Protein AF-0000000075192166 (afdb_homodimer)

Foldseek 3Di:
DDDFDFKDWAADDPVCLVVQLCQCLPPVFVVWADLDDNDRDDDVVSVVVVCVSVDPQWPDKTFMATPPPRDGFWIKTWGHPDVVQLEIEIDTTTDPVCPPVCVVLRVVLVCVCCSVPPVPGFKYKYKTWPVPVVVVVSCVVSPKDWPDKAWQSHDDPNGGTIMTMIMDGSVRNVVVVVVVD/DDDFDFKDWAADDLVCLVVQLCQCLPPVFVVWADLDDNDRDDDVVSVVVVCVSVDPQWPDKTFMATPPPRDGFWIKTWGHPDVVQLEIEIDTTTDPVCPPVCVVLGVVLVCVCCSVPPVPGFKYKYK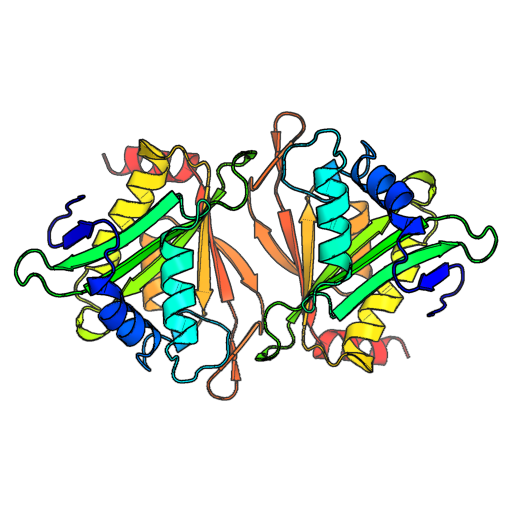TWPVPVVVVVSCVVSPKDWPDKAWQSHDDPNGGTIMTIIMDGSVRNVVVVVVVD

Organism: Armillaria gallica (NCBI:txid47427)

Secondary structure (DSSP, 8-state):
-EE-SSEEEE---GGGHHHHHHHHH-TTTHHHH-SS------HHHHHHHHHHHT-TTEEEEEEEEETTT--EEEEEEEEES-GGGTEEEEEEEE-GGGTTSSHHHHHHHHHHHHHHHTS--SEEEEEEETT-HHHHHHHHHTT-EEEEEEEEEEEETTEEEEEEEEEEEHHHHHHHHHHH-/-EE-SSEEEE---GGGHHHHHHHHH-TTTHHHH-SS------HHHHHHHHHHHT-TTEEEEEEEEETTT--EEEEEEEEES-GGGTEEEEEEEE-GGGTTSSHHHHHHHHHHHHHHHTS--SEEEEEEETT-HHHHHHHHHTT-EEEEEEEEEEEETTEEEEEEEEEEEHHHHHHHHHHH-

InterPro domains:
  IPR000182 GNAT domain [PF13302] (7-144)
  IPR000182 GNAT domain [PS51186] (7-171)
  IPR016181 Acyl-CoA N-acyltransferase [SSF55729] (2-169)

Radius of gyration: 22.17 Å; Cα contacts (8 Å, |Δi|>4): 622; chains: 2; bounding box: 46×67×52 Å

Nearest PDB structures (foldseek):
  3wr7-assembly1_A-3  TM=8.960E-01  e=1.735E-15  Escherichia coli LY180
  6d72-assembly1_C  TM=8.240E-01  e=6.623E-15  Yersinia pestis
  6vfm-assembly1_A  TM=8.482E-01  e=1.462E-14  Bacillus thuringiensis serovar finitimus YBT-020
  5wif-assembly1_C  TM=8.241E-01  e=1.218E-14  Yersinia pestis
  5wif-assembly1_B  TM=8.328E-01  e=6.303E-14  Yersinia pestis

Structure (mmCIF, N/CA/C/O backbone):
data_AF-0000000075192166-model_v1
#
loop_
_entity.id
_entity.type
_entity.pdbx_description
1 polymer 'Acyl-CoA N-acyltransferase'
#
loop_
_atom_site.group_PDB
_atom_site.id
_atom_site.type_symbol
_atom_site.label_atom_id
_atom_site.label_alt_id
_atom_site.label_comp_id
_atom_site.label_asym_id
_atom_site.label_entity_id
_atom_site.label_seq_id
_atom_site.pdbx_PDB_ins_code
_atom_site.Cartn_x
_atom_site.Cartn_y
_atom_site.Cartn_z
_atom_site.occupancy
_atom_site.B_iso_or_equiv
_atom_site.auth_seq_id
_atom_site.auth_comp_id
_atom_site.auth_asym_id
_atom_site.auth_atom_id
_atom_site.pdbx_PDB_model_num
ATOM 1 N N . MET A 1 1 ? -7.203 -29.375 -1.529 1 92.75 1 MET A N 1
ATOM 2 C CA . MET A 1 1 ? -6.203 -29.203 -2.578 1 92.75 1 MET A CA 1
ATOM 3 C C . MET A 1 1 ? -6.863 -28.875 -3.912 1 92.75 1 MET A C 1
ATOM 5 O O . MET A 1 1 ? -7.879 -29.469 -4.27 1 92.75 1 MET A O 1
ATOM 9 N N . PHE A 1 2 ? -6.297 -27.812 -4.613 1 97.19 2 PHE A N 1
ATOM 10 C CA . PHE A 1 2 ? -6.789 -27.469 -5.941 1 97.19 2 PHE A CA 1
ATOM 11 C C . PHE A 1 2 ? -5.871 -28.031 -7.023 1 97.19 2 PHE A C 1
ATOM 13 O O . PHE A 1 2 ? -4.723 -28.375 -6.75 1 97.19 2 PHE A O 1
ATOM 20 N N . THR A 1 3 ? -6.516 -28.172 -8.172 1 97.62 3 THR A N 1
ATOM 21 C CA . THR A 1 3 ? -5.762 -28.734 -9.281 1 97.62 3 THR A CA 1
ATOM 22 C C . THR A 1 3 ? -5.93 -27.891 -10.539 1 97.62 3 THR A C 1
ATOM 24 O O . THR A 1 3 ? -7.031 -27.422 -10.836 1 97.62 3 THR A O 1
ATOM 27 N N . THR A 1 4 ? -4.816 -27.672 -11.258 1 97.5 4 THR A N 1
ATOM 28 C CA . THR A 1 4 ? -4.82 -27.172 -12.625 1 97.5 4 THR A CA 1
ATOM 29 C C . THR A 1 4 ? -4.266 -28.203 -13.586 1 97.5 4 THR A C 1
ATOM 31 O O . THR A 1 4 ? -4.199 -29.391 -13.258 1 97.5 4 THR A O 1
ATOM 34 N N . GLU A 1 5 ? -4.012 -27.781 -14.836 1 97.56 5 GLU A N 1
ATOM 35 C CA . GLU A 1 5 ? -3.6 -28.75 -15.852 1 97.56 5 GLU A CA 1
ATOM 36 C C . GLU A 1 5 ? -2.342 -29.5 -15.414 1 97.56 5 GLU A C 1
ATOM 38 O O . GLU A 1 5 ? -2.301 -30.734 -15.453 1 97.56 5 GLU A O 1
ATOM 43 N N . HIS A 1 6 ? -1.356 -28.812 -14.945 1 98.25 6 HIS A N 1
ATOM 44 C CA . HIS A 1 6 ? -0.069 -29.438 -14.664 1 98.25 6 HIS A CA 1
ATOM 45 C C . HIS A 1 6 ? 0.325 -29.266 -13.203 1 98.25 6 HIS A C 1
ATOM 47 O O . HIS A 1 6 ? 1.37 -29.766 -12.773 1 98.25 6 HIS A O 1
ATOM 53 N N . LEU A 1 7 ? -0.502 -28.578 -12.398 1 98.62 7 LEU A N 1
ATOM 54 C CA . LEU A 1 7 ? -0.048 -28.172 -11.07 1 98.62 7 LEU A CA 1
ATOM 55 C C . LEU A 1 7 ? -1.062 -28.562 -10.008 1 98.62 7 LEU A C 1
ATOM 57 O O . LEU A 1 7 ? -2.264 -28.625 -10.273 1 98.62 7 LEU A O 1
ATOM 61 N N . TYR A 1 8 ? -0.55 -28.844 -8.836 1 98.44 8 TYR A N 1
ATOM 62 C CA . TYR A 1 8 ? -1.328 -28.844 -7.598 1 98.44 8 TYR A CA 1
ATOM 63 C C . TYR A 1 8 ? -1.157 -27.531 -6.844 1 98.44 8 TYR A C 1
ATOM 65 O O . TYR A 1 8 ? -0.05 -27 -6.762 1 98.44 8 TYR A O 1
ATOM 73 N N . LEU A 1 9 ? -2.23 -26.984 -6.355 1 98.5 9 LEU A N 1
ATOM 74 C CA . LEU A 1 9 ? -2.236 -25.844 -5.453 1 98.5 9 LEU A CA 1
ATOM 75 C C . LEU A 1 9 ? -2.779 -26.234 -4.082 1 98.5 9 LEU A C 1
ATOM 77 O O . LEU A 1 9 ? -3.979 -26.484 -3.932 1 98.5 9 LEU A O 1
ATOM 81 N N . ARG A 1 10 ? -1.907 -26.297 -3.102 1 97.69 10 ARG A N 1
ATOM 82 C CA . ARG A 1 10 ? -2.322 -26.859 -1.82 1 97.69 10 ARG A CA 1
ATOM 83 C C . ARG A 1 10 ? -1.921 -25.938 -0.667 1 97.69 10 ARG A C 1
ATOM 85 O O . ARG A 1 10 ? -1.129 -25.016 -0.849 1 97.69 10 ARG A O 1
ATOM 92 N N . ALA A 1 11 ? -2.432 -26.312 0.518 1 96.31 11 ALA A N 1
ATOM 93 C CA . ALA A 1 11 ? -2.139 -25.547 1.726 1 96.31 11 ALA A CA 1
ATOM 94 C C . ALA A 1 11 ? -0.68 -25.719 2.143 1 96.31 11 ALA A C 1
ATOM 96 O O . ALA A 1 11 ? -0.045 -26.719 1.81 1 96.31 11 ALA A O 1
ATOM 97 N N . PHE A 1 12 ? -0.248 -24.719 2.865 1 95.31 12 PHE A N 1
ATOM 98 C CA . PHE A 1 12 ? 1.095 -24.719 3.434 1 95.31 12 PHE A CA 1
ATOM 99 C C . PHE A 1 12 ? 1.24 -25.781 4.504 1 95.31 12 PHE A C 1
ATOM 101 O O . PHE A 1 12 ? 0.302 -26.047 5.258 1 95.31 12 PHE A O 1
ATOM 108 N N . ARG A 1 13 ? 2.381 -26.453 4.516 1 95.12 13 ARG A N 1
ATOM 109 C CA . ARG A 1 13 ? 2.84 -27.328 5.59 1 95.12 13 ARG A CA 1
ATOM 110 C C . ARG A 1 13 ? 4.211 -26.891 6.098 1 95.12 13 ARG A C 1
ATOM 112 O O . ARG A 1 13 ? 5.02 -26.359 5.34 1 95.12 13 ARG A O 1
ATOM 119 N N . ASP A 1 14 ? 4.469 -27.219 7.352 1 94.62 14 ASP A N 1
ATOM 120 C CA . ASP A 1 14 ? 5.754 -26.844 7.938 1 94.62 14 ASP A CA 1
ATOM 121 C C . ASP A 1 14 ? 6.914 -27.422 7.125 1 94.62 14 ASP A C 1
ATOM 123 O O . ASP A 1 14 ? 7.977 -26.797 7.031 1 94.62 14 ASP A O 1
ATOM 127 N N . SER A 1 15 ? 6.684 -28.562 6.559 1 95.88 15 SER A N 1
ATOM 128 C CA . SER A 1 15 ? 7.727 -29.203 5.77 1 95.88 15 SER A CA 1
ATOM 129 C C . SER A 1 15 ? 8.062 -28.406 4.52 1 95.88 15 SER A C 1
ATOM 131 O O . SER A 1 15 ? 9.062 -28.656 3.857 1 95.88 15 SER A O 1
ATOM 133 N N . ASP A 1 16 ? 7.266 -27.375 4.176 1 96.75 16 ASP A N 1
ATOM 134 C CA . ASP A 1 16 ? 7.5 -26.547 2.996 1 96.75 16 ASP A CA 1
ATOM 135 C C . ASP A 1 16 ? 8.445 -25.391 3.311 1 96.75 16 ASP A C 1
ATOM 137 O O . ASP A 1 16 ? 8.93 -24.719 2.4 1 96.75 16 ASP A O 1
ATOM 141 N N . LEU A 1 17 ? 8.703 -25.172 4.566 1 96.5 17 LEU A N 1
ATOM 142 C CA . LEU A 1 17 ? 9.375 -23.953 5.004 1 96.5 17 LEU A CA 1
ATOM 143 C C . LEU A 1 17 ? 10.75 -23.828 4.359 1 96.5 17 LEU A C 1
ATOM 145 O O . LEU A 1 17 ? 11.148 -22.75 3.93 1 96.5 17 LEU A O 1
ATOM 149 N N . GLU A 1 18 ? 11.492 -24.906 4.285 1 96.12 18 GLU A N 1
ATOM 150 C CA . GLU A 1 18 ? 12.82 -24.859 3.688 1 96.12 18 GLU A CA 1
ATOM 151 C C . GLU A 1 18 ? 12.75 -24.484 2.209 1 96.12 18 GLU A C 1
ATOM 153 O O . GLU A 1 18 ? 13.539 -23.672 1.729 1 96.12 18 GLU A O 1
ATOM 158 N N . SER A 1 19 ? 11.875 -25.141 1.492 1 97.5 19 SER A N 1
ATOM 159 C CA . SER A 1 19 ? 11.711 -24.844 0.074 1 97.5 19 SER A CA 1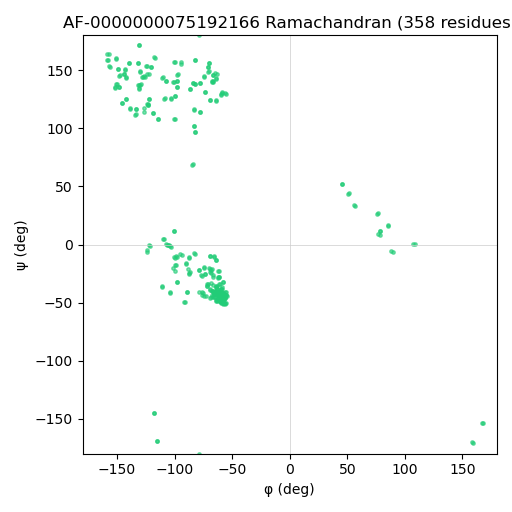
ATOM 160 C C . SER A 1 19 ? 11.297 -23.391 -0.137 1 97.5 19 SER A C 1
ATOM 162 O O . SER A 1 19 ? 11.773 -22.734 -1.063 1 97.5 19 SER A O 1
ATOM 164 N N . LEU A 1 20 ? 10.461 -22.922 0.729 1 97.44 20 LEU A N 1
ATOM 165 C CA . LEU A 1 20 ? 10.016 -21.531 0.645 1 97.44 20 LEU A CA 1
ATOM 166 C C . LEU A 1 20 ? 11.172 -20.578 0.921 1 97.44 20 LEU A C 1
ATOM 168 O O . LEU A 1 20 ? 11.328 -19.562 0.229 1 97.44 20 LEU A O 1
ATOM 172 N N . LEU A 1 21 ? 11.891 -20.891 1.908 1 97.38 21 LEU A N 1
ATOM 173 C CA . LEU A 1 21 ? 13.055 -20.062 2.225 1 97.38 21 LEU A CA 1
ATOM 174 C C . LEU A 1 21 ? 14.031 -20.031 1.055 1 97.38 21 LEU A C 1
ATOM 176 O O . LEU A 1 21 ? 14.555 -18.969 0.715 1 97.38 21 LEU A O 1
ATOM 180 N N . ASN A 1 22 ? 14.242 -21.156 0.466 1 97.25 22 ASN A N 1
ATOM 181 C CA . ASN A 1 22 ? 15.109 -21.234 -0.71 1 97.25 22 ASN A CA 1
ATOM 182 C C . ASN A 1 22 ? 14.555 -20.391 -1.855 1 97.25 22 ASN A C 1
ATOM 184 O O . ASN A 1 22 ? 15.312 -19.719 -2.57 1 97.25 22 ASN A O 1
ATOM 188 N N . LEU A 1 23 ? 13.32 -20.422 -2.041 1 98.19 23 LEU A N 1
ATOM 189 C CA . LEU A 1 23 ? 12.664 -19.625 -3.061 1 98.19 23 LEU A CA 1
ATOM 190 C C . LEU A 1 23 ? 12.906 -18.141 -2.822 1 98.19 23 LEU A C 1
ATOM 192 O O . LEU A 1 23 ? 13.336 -17.422 -3.729 1 98.19 23 LEU A O 1
ATOM 196 N N . TRP A 1 24 ? 12.727 -17.672 -1.588 1 97.56 24 TRP A N 1
ATOM 197 C CA . TRP A 1 24 ? 12.891 -16.281 -1.222 1 97.56 24 TRP A CA 1
ATOM 198 C C . TRP A 1 24 ? 14.359 -15.859 -1.299 1 97.56 24 TRP A C 1
ATOM 200 O O . TRP A 1 24 ? 14.672 -14.68 -1.467 1 97.56 24 TRP A O 1
ATOM 210 N N . ASN A 1 25 ? 15.195 -16.828 -1.175 1 97.88 25 ASN A N 1
ATOM 211 C CA . ASN A 1 25 ? 16.625 -16.547 -1.174 1 97.88 25 ASN A CA 1
ATOM 212 C C . ASN A 1 25 ? 17.219 -16.688 -2.568 1 97.88 25 ASN A C 1
ATOM 214 O O . ASN A 1 25 ? 18.422 -16.438 -2.762 1 97.88 25 ASN A O 1
ATOM 218 N N . ASP A 1 26 ? 16.438 -17.203 -3.52 1 98.19 26 ASP A N 1
ATOM 219 C CA . ASP A 1 26 ? 16.953 -17.328 -4.879 1 98.19 26 ASP A CA 1
ATOM 220 C C . ASP A 1 26 ? 17.359 -15.969 -5.445 1 98.19 26 ASP A C 1
ATOM 222 O O . ASP A 1 26 ? 16.562 -15.023 -5.422 1 98.19 26 ASP A O 1
ATOM 226 N N . PRO A 1 27 ? 18.562 -15.859 -5.961 1 96.69 27 PRO A N 1
ATOM 227 C CA . PRO A 1 27 ? 19.078 -14.555 -6.375 1 96.69 27 PRO A CA 1
ATOM 228 C C . PRO A 1 27 ? 18.328 -13.984 -7.586 1 96.69 27 PRO A C 1
ATOM 230 O O . PRO A 1 27 ? 18.391 -12.781 -7.84 1 96.69 27 PRO A O 1
ATOM 233 N N . LEU A 1 28 ? 17.672 -14.812 -8.336 1 96.62 28 LEU A N 1
ATOM 234 C CA . LEU A 1 28 ? 16.906 -14.344 -9.477 1 96.62 28 LEU A CA 1
ATOM 235 C C . LEU A 1 28 ? 15.492 -13.953 -9.062 1 96.62 28 LEU A C 1
ATOM 237 O O . LEU A 1 28 ? 14.859 -13.117 -9.695 1 96.62 28 LEU A O 1
ATOM 241 N N . VAL A 1 29 ? 15 -14.508 -8.008 1 97.69 29 VAL A N 1
ATOM 242 C CA . VAL A 1 29 ? 13.617 -14.312 -7.566 1 97.69 29 VAL A CA 1
ATOM 243 C C . VAL A 1 29 ? 13.547 -13.125 -6.605 1 97.69 29 VAL A C 1
ATOM 245 O O . VAL A 1 29 ? 12.75 -12.211 -6.797 1 97.69 29 VAL A O 1
ATOM 248 N N . GLN A 1 30 ? 14.383 -13.062 -5.609 1 97.31 30 GLN A N 1
ATOM 249 C CA . GLN A 1 30 ? 14.289 -12.117 -4.5 1 97.31 30 GLN A CA 1
ATOM 250 C C . GLN A 1 30 ? 14.234 -10.68 -5.008 1 97.31 30 GLN A C 1
ATOM 252 O O . GLN A 1 30 ? 13.367 -9.898 -4.59 1 97.31 30 GLN A O 1
ATOM 257 N N . PRO A 1 31 ? 15.078 -10.312 -6 1 96 31 PRO A N 1
ATOM 258 C CA . PRO A 1 31 ? 15.039 -8.914 -6.449 1 96 31 PRO A CA 1
ATOM 259 C C . PRO A 1 31 ? 13.75 -8.57 -7.184 1 96 31 PRO A C 1
ATOM 261 O O . PRO A 1 31 ? 13.453 -7.391 -7.406 1 96 31 PRO A O 1
ATOM 264 N N . MET A 1 32 ? 12.961 -9.562 -7.504 1 95.75 32 MET A N 1
ATOM 265 C CA . MET A 1 32 ? 11.758 -9.328 -8.297 1 95.75 32 MET A CA 1
ATOM 266 C C . MET A 1 32 ? 10.523 -9.227 -7.41 1 95.75 32 MET A C 1
ATOM 268 O O . MET A 1 32 ? 9.469 -8.781 -7.852 1 95.75 32 MET A O 1
ATOM 272 N N . ILE A 1 33 ? 10.734 -9.586 -6.168 1 95.12 33 ILE A N 1
ATOM 273 C CA . ILE A 1 33 ? 9.5 -9.789 -5.414 1 95.12 33 ILE A CA 1
ATOM 274 C C . ILE A 1 33 ? 9.5 -8.906 -4.172 1 95.12 33 ILE A C 1
ATOM 276 O O . ILE A 1 33 ? 8.516 -8.867 -3.428 1 95.12 33 ILE A O 1
ATOM 280 N N . THR A 1 34 ? 10.586 -8.219 -3.922 1 95.31 34 THR A N 1
ATOM 281 C CA . THR A 1 34 ? 10.656 -7.391 -2.725 1 95.31 34 THR A CA 1
ATOM 282 C C . THR A 1 34 ? 11.445 -6.113 -2.998 1 95.31 34 THR A C 1
ATOM 284 O O . THR A 1 34 ? 12.375 -6.109 -3.809 1 95.31 34 THR A O 1
ATOM 287 N N . ASN A 1 35 ? 11.055 -5.062 -2.342 1 95.06 35 ASN A N 1
ATOM 288 C CA . ASN A 1 35 ? 11.828 -3.828 -2.396 1 95.06 35 ASN A CA 1
ATOM 289 C C . ASN A 1 35 ? 12.703 -3.66 -1.156 1 95.06 35 ASN A C 1
ATOM 291 O O . ASN A 1 35 ? 13.266 -2.588 -0.929 1 95.06 35 ASN A O 1
ATOM 295 N N . GLU A 1 36 ? 12.828 -4.676 -0.363 1 94.19 36 GLU A N 1
ATOM 296 C CA . GLU A 1 36 ? 13.719 -4.695 0.792 1 94.19 36 GLU A CA 1
ATOM 297 C C . GLU A 1 36 ? 15.164 -4.949 0.369 1 94.19 36 GLU A C 1
ATOM 299 O O . GLU A 1 36 ? 15.461 -5.035 -0.825 1 94.19 36 GLU A O 1
ATOM 304 N N . TYR A 1 37 ? 16.062 -4.98 1.43 1 94.75 37 TYR A N 1
ATOM 305 C CA . TYR A 1 37 ? 17.438 -5.367 1.159 1 94.75 37 TYR A CA 1
ATOM 306 C C . TYR A 1 37 ? 17.516 -6.766 0.556 1 94.75 37 TYR A C 1
ATOM 308 O O . TYR A 1 37 ? 16.844 -7.688 1.037 1 94.75 37 TYR A O 1
ATOM 316 N N . ILE A 1 38 ? 18.234 -6.832 -0.496 1 95.69 38 ILE A N 1
ATOM 317 C CA . ILE A 1 38 ? 18.5 -8.148 -1.063 1 95.69 38 ILE A CA 1
ATOM 318 C C . ILE A 1 38 ? 19.672 -8.805 -0.326 1 95.69 38 ILE A C 1
ATOM 320 O O . ILE A 1 38 ? 20.828 -8.461 -0.559 1 95.69 38 ILE A O 1
ATOM 324 N N . VAL A 1 39 ? 19.359 -9.711 0.548 1 96 39 VAL A N 1
ATOM 325 C CA . VAL A 1 39 ? 20.312 -10.375 1.428 1 96 39 VAL A CA 1
ATOM 326 C C . VAL A 1 39 ? 19.844 -11.789 1.739 1 96 39 VAL A C 1
ATOM 328 O O . VAL A 1 39 ? 18.641 -12.086 1.631 1 96 39 VAL A O 1
ATOM 331 N N . PRO A 1 40 ? 20.75 -12.688 2 1 96.81 40 PRO A N 1
ATOM 332 C CA . PRO A 1 40 ? 20.281 -14 2.451 1 96.81 40 PRO A CA 1
ATOM 333 C C . PRO A 1 40 ? 19.391 -13.914 3.684 1 96.81 40 PRO A C 1
ATOM 335 O O . PRO A 1 40 ? 19.734 -13.258 4.664 1 96.81 40 PRO A O 1
ATOM 338 N N . ARG A 1 41 ? 18.266 -14.586 3.574 1 96.19 41 ARG A N 1
ATOM 339 C CA . ARG A 1 41 ? 17.312 -14.633 4.688 1 96.19 41 ARG A CA 1
ATOM 340 C C . ARG A 1 41 ? 17.484 -15.922 5.488 1 96.19 41 ARG A C 1
ATOM 342 O O . ARG A 1 41 ? 17.688 -17 4.918 1 96.19 41 ARG A O 1
ATOM 349 N N . GLY A 1 42 ? 17.359 -15.742 6.797 1 95.38 42 GLY A N 1
ATOM 350 C CA . GLY A 1 42 ? 17.625 -16.875 7.668 1 95.38 42 GLY A CA 1
ATOM 351 C C . GLY A 1 42 ? 16.406 -17.297 8.477 1 95.38 42 GLY A C 1
ATOM 352 O O . GLY A 1 42 ? 15.273 -17.219 7.992 1 95.38 42 GLY A O 1
ATOM 353 N N . ASN A 1 43 ? 16.594 -17.734 9.672 1 92.88 43 ASN A N 1
ATOM 354 C CA . ASN A 1 43 ? 15.57 -18.359 10.508 1 92.88 43 ASN A CA 1
ATOM 355 C C . ASN A 1 43 ? 14.492 -17.359 10.914 1 92.88 43 ASN A C 1
ATOM 357 O O . ASN A 1 43 ? 13.312 -17.703 11 1 92.88 43 ASN A O 1
ATOM 361 N N . ARG A 1 44 ? 14.977 -16.203 11.211 1 92.81 44 ARG A N 1
ATOM 362 C CA . ARG A 1 44 ? 13.992 -15.188 11.586 1 92.81 44 ARG A CA 1
ATOM 363 C C . ARG A 1 44 ? 12.977 -14.969 10.461 1 92.81 44 ARG A C 1
ATOM 365 O O . ARG A 1 44 ? 11.781 -14.828 10.727 1 92.81 44 ARG A O 1
ATOM 372 N N . PHE A 1 45 ? 13.508 -14.953 9.352 1 94.75 45 PHE A N 1
ATOM 373 C CA . PHE A 1 45 ? 12.617 -14.773 8.203 1 94.75 45 PHE A CA 1
ATOM 374 C C . PHE A 1 45 ? 11.75 -16 7.992 1 94.75 45 PHE A C 1
ATOM 376 O O . PHE A 1 45 ? 10.578 -15.883 7.621 1 94.75 45 PHE A O 1
ATOM 383 N N . ALA A 1 46 ? 12.273 -17.156 8.172 1 94.19 46 ALA A N 1
ATOM 384 C CA . ALA A 1 46 ? 11.477 -18.375 8.086 1 94.19 46 ALA A CA 1
ATOM 385 C C . ALA A 1 46 ? 10.289 -18.328 9.039 1 94.19 46 ALA A C 1
ATOM 387 O O . ALA A 1 46 ? 9.18 -18.734 8.68 1 94.19 46 ALA A O 1
ATOM 388 N N . GLU A 1 47 ? 10.469 -17.844 10.195 1 94.25 47 GLU A N 1
ATOM 389 C CA . GLU A 1 47 ? 9.383 -17.688 11.156 1 94.25 47 GLU A CA 1
ATOM 390 C C . GLU A 1 47 ? 8.352 -16.672 10.672 1 94.25 47 GLU A C 1
ATOM 392 O O . GLU A 1 47 ? 7.148 -16.859 10.859 1 94.25 47 GLU A O 1
ATOM 397 N N . TYR A 1 48 ? 8.875 -15.68 10.164 1 93.94 48 TYR A N 1
ATOM 398 C CA . TYR A 1 48 ? 7.984 -14.688 9.562 1 93.94 48 TYR A CA 1
ATOM 399 C C . TYR A 1 48 ? 7.105 -15.328 8.492 1 93.94 48 TYR A C 1
ATOM 401 O O . TYR A 1 48 ? 5.895 -15.094 8.461 1 93.94 48 TYR A O 1
ATOM 409 N N . LEU A 1 49 ? 7.707 -16.109 7.645 1 93.56 49 LEU A N 1
ATOM 410 C CA . LEU A 1 49 ? 6.977 -16.797 6.578 1 93.56 49 LEU A CA 1
ATOM 411 C C . LEU A 1 49 ? 5.902 -17.703 7.156 1 93.56 49 LEU A C 1
ATOM 413 O O . LEU A 1 49 ? 4.781 -17.75 6.645 1 93.56 49 LEU A O 1
ATOM 417 N N . ARG A 1 50 ? 6.227 -18.391 8.164 1 93.31 50 ARG A N 1
ATOM 418 C CA . ARG A 1 50 ? 5.281 -19.281 8.836 1 93.31 50 ARG A CA 1
ATOM 419 C C . ARG A 1 50 ? 4.07 -18.516 9.352 1 93.31 50 ARG A C 1
ATOM 421 O O . ARG A 1 50 ? 2.93 -18.922 9.141 1 93.31 50 ARG A O 1
ATOM 428 N N . LYS A 1 51 ? 4.32 -17.422 9.969 1 92.56 51 LYS A N 1
ATOM 429 C CA . LYS A 1 51 ? 3.248 -16.594 10.5 1 92.56 51 LYS A CA 1
ATOM 430 C C . LYS A 1 51 ? 2.396 -16 9.383 1 92.56 51 LYS A C 1
ATOM 432 O O . LYS A 1 51 ? 1.175 -15.914 9.508 1 92.56 51 LYS A O 1
ATOM 437 N N . ALA A 1 52 ? 3.092 -15.602 8.359 1 90.75 52 ALA A N 1
ATOM 438 C CA . ALA A 1 52 ? 2.387 -15.023 7.215 1 90.75 52 ALA A CA 1
ATOM 439 C C . ALA A 1 52 ? 1.445 -16.047 6.582 1 90.75 52 ALA A C 1
ATOM 441 O O . ALA A 1 52 ? 0.316 -15.711 6.215 1 90.75 52 ALA A O 1
ATOM 442 N N . ALA A 1 53 ? 1.903 -17.234 6.465 1 89.44 53 ALA A N 1
ATOM 443 C CA . ALA A 1 53 ? 1.115 -18.297 5.855 1 89.44 53 ALA A CA 1
ATOM 444 C C . ALA A 1 53 ? -0.161 -18.562 6.648 1 89.44 53 ALA A C 1
ATOM 446 O O . ALA A 1 53 ? -1.183 -18.953 6.082 1 89.44 53 ALA A O 1
ATOM 447 N N . ASP A 1 54 ? -0.152 -18.203 7.895 1 88.44 54 ASP A N 1
ATOM 448 C CA . ASP A 1 54 ? -1.281 -18.484 8.773 1 88.44 54 ASP A CA 1
ATOM 449 C C . ASP A 1 54 ? -2.09 -17.219 9.055 1 88.44 54 ASP A C 1
ATOM 451 O O . ASP A 1 54 ? -3.027 -17.234 9.859 1 88.44 54 ASP A O 1
ATOM 455 N N . SER A 1 55 ? -1.663 -16.172 8.508 1 89.69 55 SER A N 1
ATOM 456 C CA . SER A 1 55 ? -2.32 -14.891 8.773 1 89.69 55 SER A CA 1
ATOM 457 C C . SER A 1 55 ? -3.758 -14.891 8.266 1 89.69 55 SER A C 1
ATOM 459 O O . SER A 1 55 ? -4.031 -15.375 7.16 1 89.69 55 SER A O 1
ATOM 461 N N . GLU A 1 56 ? -4.645 -14.258 9 1 84.31 56 GLU A N 1
ATOM 462 C CA . GLU A 1 56 ? -6.043 -14.133 8.602 1 84.31 56 GLU A CA 1
ATOM 463 C C . GLU A 1 56 ? -6.191 -13.203 7.398 1 84.31 56 GLU A C 1
ATOM 465 O O . GLU A 1 56 ? -7.203 -13.25 6.699 1 84.31 56 GLU A O 1
ATOM 470 N N . LYS A 1 57 ? -5.254 -12.391 7.172 1 87.56 57 LYS A N 1
ATOM 471 C CA . LYS A 1 57 ? -5.312 -11.469 6.039 1 87.56 57 LYS A CA 1
ATOM 472 C C . LYS A 1 57 ? -5.074 -12.203 4.723 1 87.56 57 LYS A C 1
ATOM 474 O O . LYS A 1 57 ? -5.398 -11.68 3.65 1 87.56 57 LYS A O 1
ATOM 479 N N . ASN A 1 58 ? -4.395 -13.273 4.859 1 90.81 58 ASN A N 1
ATOM 480 C CA . ASN A 1 58 ? -4.199 -14.125 3.691 1 90.81 58 ASN A CA 1
ATOM 481 C C . ASN A 1 58 ? -5.402 -15.031 3.451 1 90.81 58 ASN A C 1
ATOM 483 O O . ASN A 1 58 ? -5.496 -16.109 4.027 1 90.81 58 ASN A O 1
ATOM 487 N N . ILE A 1 59 ? -6.254 -14.617 2.58 1 92.81 59 ILE A N 1
ATOM 488 C CA . ILE A 1 59 ? -7.473 -15.383 2.363 1 92.81 59 ILE A CA 1
ATOM 489 C C . ILE A 1 59 ? -7.176 -16.594 1.47 1 92.81 59 ILE A C 1
ATOM 491 O O . ILE A 1 59 ? -7.965 -17.531 1.405 1 92.81 59 ILE A O 1
ATOM 495 N N . LEU A 1 60 ? -6.113 -16.453 0.752 1 94.62 60 LEU A N 1
ATOM 496 C CA . LEU A 1 60 ? -5.578 -17.547 -0.063 1 94.62 60 LEU A CA 1
ATOM 497 C C . LEU A 1 60 ? -4.055 -17.594 0.026 1 94.62 60 LEU A C 1
ATOM 499 O O . LEU A 1 60 ? -3.383 -16.594 -0.249 1 94.62 60 LEU A O 1
ATOM 503 N N . TRP A 1 61 ? -3.523 -18.609 0.514 1 96.25 61 TRP A N 1
ATOM 504 C CA . TRP A 1 61 ? -2.088 -18.875 0.547 1 96.25 61 TRP A CA 1
ATOM 505 C C . TRP A 1 61 ? -1.785 -20.312 0.125 1 96.25 61 TRP A C 1
ATOM 507 O O . TRP A 1 61 ? -2.105 -21.25 0.847 1 96.25 61 TRP A O 1
ATOM 517 N N . LEU A 1 62 ? -1.139 -20.453 -1.061 1 97.5 62 LEU A N 1
ATOM 518 C CA . LEU A 1 62 ? -1.037 -21.781 -1.657 1 97.5 62 LEU A CA 1
ATOM 519 C C . LEU A 1 62 ? 0.405 -22.094 -2.043 1 97.5 62 LEU A C 1
ATOM 521 O O . LEU A 1 62 ? 1.115 -21.234 -2.562 1 97.5 62 LEU A O 1
ATOM 525 N N . VAL A 1 63 ? 0.806 -23.297 -1.765 1 98.38 63 VAL A N 1
ATOM 526 C CA . VAL A 1 63 ? 2.027 -23.875 -2.316 1 98.38 63 VAL A CA 1
ATOM 527 C C . VAL A 1 63 ? 1.73 -24.516 -3.672 1 98.38 63 VAL A C 1
ATOM 529 O O . VAL A 1 63 ? 0.72 -25.203 -3.834 1 98.38 63 VAL A O 1
ATOM 532 N N . VAL A 1 64 ? 2.572 -24.234 -4.613 1 98.75 64 VAL A N 1
ATOM 533 C CA . VAL A 1 64 ? 2.428 -24.766 -5.965 1 98.75 64 VAL A CA 1
ATOM 534 C C . VAL A 1 64 ? 3.369 -25.969 -6.152 1 98.75 64 VAL A C 1
ATOM 536 O O . VAL A 1 64 ? 4.57 -25.859 -5.898 1 98.75 64 VAL A O 1
ATOM 539 N N . GLU A 1 65 ? 2.818 -27.047 -6.598 1 98.44 65 GLU A N 1
ATOM 540 C CA . GLU A 1 65 ? 3.584 -28.266 -6.867 1 98.44 65 GLU A CA 1
ATOM 541 C C . GLU A 1 65 ? 3.309 -28.797 -8.273 1 98.44 65 GLU A C 1
ATOM 543 O O . GLU A 1 65 ? 2.176 -28.734 -8.758 1 98.44 65 GLU A O 1
ATOM 548 N N . ALA A 1 66 ? 4.355 -29.344 -8.883 1 98.25 66 ALA A N 1
ATOM 549 C CA . ALA A 1 66 ? 4.16 -30 -10.172 1 98.25 66 ALA A CA 1
ATOM 550 C C . ALA A 1 66 ? 3.447 -31.344 -9.992 1 98.25 66 ALA A C 1
ATOM 552 O O . ALA A 1 66 ? 3.877 -32.188 -9.195 1 98.25 66 ALA A O 1
ATOM 553 N N . ARG A 1 67 ? 2.428 -31.562 -10.773 1 97.31 67 ARG A N 1
ATOM 554 C CA . ARG A 1 67 ? 1.621 -32.75 -10.617 1 97.31 67 ARG A CA 1
ATOM 555 C C . ARG A 1 67 ? 2.434 -34 -10.945 1 97.31 67 ARG A C 1
ATOM 557 O O . ARG A 1 67 ? 2.34 -35.031 -10.242 1 97.31 67 ARG A O 1
ATOM 564 N N . GLU A 1 68 ? 3.18 -33.969 -11.938 1 96.06 68 GLU A N 1
ATOM 565 C CA . GLU A 1 68 ? 3.871 -35.156 -12.438 1 96.06 68 GLU A CA 1
ATOM 566 C C . GLU A 1 68 ? 5.027 -35.562 -11.523 1 96.06 68 GLU A C 1
ATOM 568 O O . GLU A 1 68 ? 5.184 -36.719 -11.18 1 96.06 68 GLU A O 1
ATOM 573 N N . SER A 1 69 ? 5.852 -34.625 -11.055 1 96.12 69 SER A N 1
ATOM 574 C CA . SER A 1 69 ? 7.078 -34.938 -10.32 1 96.12 69 SER A CA 1
ATOM 575 C C . SER A 1 69 ? 6.871 -34.75 -8.812 1 96.12 69 SER A C 1
ATOM 577 O O . SER A 1 69 ? 7.656 -35.281 -8.016 1 96.12 69 SER A O 1
ATOM 579 N N . GLY A 1 70 ? 5.887 -34 -8.422 1 96.06 70 GLY A N 1
ATOM 580 C CA . GLY A 1 70 ? 5.688 -33.656 -7.016 1 96.06 70 GLY A CA 1
ATOM 581 C C . GLY A 1 70 ? 6.633 -32.594 -6.52 1 96.06 70 GLY A C 1
ATOM 582 O O . GLY A 1 70 ? 6.633 -32.25 -5.336 1 96.06 70 GLY A O 1
ATOM 583 N N . GLU A 1 71 ? 7.355 -32 -7.426 1 97.12 71 GLU A N 1
ATOM 584 C CA . GLU A 1 71 ? 8.367 -31.016 -7.066 1 97.12 71 GLU A CA 1
ATOM 585 C C . GLU A 1 71 ? 7.719 -29.703 -6.656 1 97.12 71 GLU A C 1
ATOM 587 O O . GLU A 1 71 ? 6.711 -29.281 -7.23 1 97.12 71 GLU A O 1
ATOM 592 N N . PHE A 1 72 ? 8.406 -29.078 -5.641 1 98.31 72 PHE A N 1
ATOM 593 C CA . PHE A 1 72 ? 8.039 -27.719 -5.262 1 98.31 72 PHE A CA 1
ATOM 594 C C . PHE A 1 72 ? 8.297 -26.75 -6.406 1 98.31 72 PHE A C 1
ATOM 596 O O . PHE A 1 72 ? 9.414 -26.672 -6.926 1 98.31 72 PHE A O 1
ATOM 603 N N . VAL A 1 73 ? 7.254 -26.031 -6.801 1 98.69 73 VAL A N 1
ATOM 604 C CA . VAL A 1 73 ? 7.363 -25.109 -7.926 1 98.69 73 VAL A CA 1
ATOM 605 C C . VAL A 1 73 ? 7.438 -23.672 -7.41 1 98.69 73 VAL A C 1
ATOM 607 O O . VAL A 1 73 ? 8.188 -22.844 -7.945 1 98.69 73 VAL A O 1
ATOM 610 N N . GLY A 1 74 ? 6.617 -23.328 -6.398 1 98.69 74 GLY A N 1
ATOM 611 C CA . GLY A 1 74 ? 6.59 -21.969 -5.887 1 98.69 74 GLY A CA 1
ATOM 612 C C . GLY A 1 74 ? 5.414 -21.703 -4.961 1 98.69 74 GLY A C 1
ATOM 613 O O . GLY A 1 74 ? 4.98 -22.594 -4.23 1 98.69 74 GLY A O 1
ATOM 614 N N . GLN A 1 75 ? 5.008 -20.453 -4.902 1 98.31 75 GLN A N 1
ATOM 615 C CA . GLN A 1 75 ? 3.986 -20 -3.967 1 98.31 75 GLN A CA 1
ATOM 616 C C . GLN A 1 75 ? 3.166 -18.859 -4.559 1 98.31 75 GLN A C 1
ATOM 618 O O . GLN A 1 75 ? 3.686 -18.047 -5.332 1 98.31 75 GLN A O 1
ATOM 623 N N . THR A 1 76 ? 1.894 -18.844 -4.191 1 98.38 76 THR A N 1
ATOM 624 C CA . THR A 1 76 ? 1.006 -17.75 -4.562 1 98.38 76 THR A CA 1
ATOM 625 C C . THR A 1 76 ? 0.083 -17.391 -3.406 1 98.38 76 THR A C 1
ATOM 627 O O . THR A 1 76 ? -0.173 -18.203 -2.523 1 98.38 76 THR A O 1
ATOM 630 N N . SER A 1 77 ? -0.373 -16.141 -3.467 1 97.81 77 SER A N 1
ATOM 631 C CA . SER A 1 77 ? -1.228 -15.703 -2.363 1 97.81 77 SER A CA 1
ATOM 632 C C . SER A 1 77 ? -2.129 -14.547 -2.781 1 97.81 77 SER A C 1
ATOM 634 O O . SER A 1 77 ? -1.854 -13.867 -3.768 1 97.81 77 SER A O 1
ATOM 636 N N . VAL A 1 78 ? -3.27 -14.438 -2.121 1 97.88 78 VAL A N 1
ATOM 637 C CA . VAL A 1 78 ? -4.148 -13.273 -2.152 1 97.88 78 VAL A CA 1
ATOM 638 C C . VAL A 1 78 ? -4.371 -12.758 -0.733 1 97.88 78 VAL A C 1
ATOM 640 O O . VAL A 1 78 ? -4.848 -13.492 0.134 1 97.88 78 VAL A O 1
ATOM 643 N N . THR A 1 79 ? -3.986 -11.531 -0.524 1 96.75 79 THR A N 1
ATOM 644 C CA . THR A 1 79 ? -4.199 -10.891 0.768 1 96.75 79 THR A CA 1
ATOM 645 C C . THR A 1 79 ? -5.301 -9.844 0.674 1 96.75 79 THR A C 1
ATOM 647 O O . THR A 1 79 ? -5.387 -9.109 -0.315 1 96.75 79 THR A O 1
ATOM 650 N N . VAL A 1 80 ? -6.129 -9.781 1.718 1 94 80 VAL A N 1
ATOM 651 C CA . VAL A 1 80 ? -7.176 -8.773 1.78 1 94 80 VAL A CA 1
ATOM 652 C C . VAL A 1 80 ? -6.957 -7.875 2.998 1 94 80 VAL A C 1
ATOM 654 O O . VAL A 1 80 ? -7.008 -8.344 4.137 1 94 80 VAL A O 1
ATOM 657 N N . GLY A 1 81 ? -6.641 -6.594 2.748 1 80.75 81 GLY A N 1
ATOM 658 C CA . GLY A 1 81 ? -6.434 -5.656 3.842 1 80.75 81 GLY A CA 1
ATOM 659 C C . GLY A 1 81 ? -7.727 -5.195 4.488 1 80.75 81 GLY A C 1
ATOM 660 O O . GLY A 1 81 ? -7.789 -5.012 5.703 1 80.75 81 GLY A O 1
ATOM 661 N N . ASN A 1 82 ? -8.773 -4.859 3.668 1 79.69 82 ASN A N 1
ATOM 662 C CA . ASN A 1 82 ? -10.07 -4.441 4.195 1 79.69 82 ASN A CA 1
ATOM 663 C C . ASN A 1 82 ? -11.203 -5.266 3.6 1 79.69 82 ASN A C 1
ATOM 665 O O . ASN A 1 82 ? -11.461 -5.203 2.395 1 79.69 82 ASN A O 1
ATOM 669 N N . PRO A 1 83 ? -11.898 -5.98 4.414 1 87.38 83 PRO A N 1
ATOM 670 C CA . PRO A 1 83 ? -12.969 -6.84 3.908 1 87.38 83 PRO A CA 1
ATOM 671 C C . PRO A 1 83 ? -14.141 -6.047 3.32 1 87.38 83 PRO A C 1
ATOM 673 O O . PRO A 1 83 ? -14.82 -6.527 2.41 1 87.38 83 PRO A O 1
ATOM 676 N N . LYS A 1 84 ? -14.289 -4.832 3.811 1 93.06 84 LYS A N 1
ATOM 677 C CA . LYS A 1 84 ? -15.414 -4.012 3.365 1 93.06 84 LYS A CA 1
ATOM 678 C C . LYS A 1 84 ? -15.383 -3.809 1.854 1 93.06 84 LYS A C 1
ATOM 680 O O . LYS A 1 84 ? -16.406 -3.916 1.185 1 93.06 84 LYS A O 1
ATOM 685 N N . ASN A 1 85 ? -14.242 -3.646 1.338 1 96.19 85 ASN A N 1
ATOM 686 C CA . ASN A 1 85 ? -14.133 -3.223 -0.054 1 96.19 85 ASN A CA 1
ATOM 687 C C . ASN A 1 85 ? -13.75 -4.387 -0.965 1 96.19 85 ASN A C 1
ATOM 689 O O . ASN A 1 85 ? -13.602 -4.211 -2.176 1 96.19 85 ASN A O 1
ATOM 693 N N . ARG A 1 86 ? -13.547 -5.582 -0.361 1 95.62 86 ARG A N 1
ATOM 694 C CA . ARG A 1 86 ? -13.273 -6.789 -1.132 1 95.62 86 ARG A CA 1
ATOM 695 C C . ARG A 1 86 ? -12.141 -6.562 -2.127 1 95.62 86 ARG A C 1
ATOM 697 O O . ARG A 1 86 ? -12.258 -6.898 -3.305 1 95.62 86 ARG A O 1
ATOM 704 N N . ASP A 1 87 ? -11.117 -5.906 -1.651 1 96.56 87 ASP A N 1
ATOM 705 C CA . ASP A 1 87 ? -9.922 -5.602 -2.43 1 96.56 87 ASP A CA 1
ATOM 706 C C . ASP A 1 87 ? -8.797 -6.578 -2.107 1 96.56 87 ASP A C 1
ATOM 708 O O . ASP A 1 87 ? -8.18 -6.5 -1.04 1 96.56 87 ASP A O 1
ATOM 712 N N . GLY A 1 88 ? -8.469 -7.484 -3.023 1 97.44 88 GLY A N 1
ATOM 713 C CA . GLY A 1 88 ? -7.395 -8.445 -2.824 1 97.44 88 GLY A CA 1
ATOM 714 C C . GLY A 1 88 ? -6.086 -8.023 -3.465 1 97.44 88 GLY A C 1
ATOM 715 O O . GLY A 1 88 ? -6.082 -7.371 -4.512 1 97.44 88 GLY A O 1
ATOM 716 N N . THR A 1 89 ? -4.977 -8.352 -2.867 1 98.25 89 THR A N 1
ATOM 717 C CA . THR A 1 89 ? -3.643 -8.172 -3.432 1 98.25 89 THR A CA 1
ATOM 718 C C . THR A 1 89 ? -3.041 -9.523 -3.822 1 98.25 89 THR A C 1
ATOM 720 O O . THR A 1 89 ? -2.947 -10.43 -2.994 1 98.25 89 THR A O 1
ATOM 723 N N . PHE A 1 90 ? -2.664 -9.555 -5.027 1 98.5 90 PHE A N 1
ATOM 724 C CA . PHE A 1 90 ? -2.201 -10.812 -5.609 1 98.5 90 PHE A CA 1
ATOM 725 C C . PHE A 1 90 ? -0.679 -10.852 -5.668 1 98.5 90 PHE A C 1
ATOM 727 O O . PHE A 1 90 ? -0.037 -9.844 -5.977 1 98.5 90 PHE A O 1
ATOM 734 N N . GLY A 1 91 ? -0.128 -12.023 -5.363 1 98.19 91 GLY A N 1
ATOM 735 C CA . GLY A 1 91 ? 1.292 -12.297 -5.516 1 98.19 91 GLY A CA 1
ATOM 736 C C . GLY A 1 91 ? 1.581 -13.711 -5.984 1 98.19 91 GLY A C 1
ATOM 737 O O . GLY A 1 91 ? 0.856 -14.648 -5.641 1 98.19 91 GLY A O 1
ATOM 738 N N . ILE A 1 92 ? 2.658 -13.836 -6.684 1 98.56 92 ILE A N 1
ATOM 739 C CA . ILE A 1 92 ? 3.104 -15.141 -7.156 1 98.56 92 ILE A CA 1
ATOM 740 C C . ILE A 1 92 ? 4.625 -15.156 -7.277 1 98.56 92 ILE A C 1
ATOM 742 O O . ILE A 1 92 ? 5.23 -14.164 -7.695 1 98.56 92 ILE A O 1
ATOM 746 N N . MET A 1 93 ? 5.227 -16.203 -6.879 1 98.12 93 MET A N 1
ATOM 747 C CA . MET A 1 93 ? 6.656 -16.453 -7.055 1 98.12 93 MET A CA 1
ATOM 748 C C . MET A 1 93 ? 6.922 -17.922 -7.367 1 98.12 93 MET A C 1
ATOM 750 O O . MET A 1 93 ? 6.438 -18.812 -6.66 1 98.12 93 MET A O 1
ATOM 754 N N . LEU A 1 94 ? 7.594 -18.188 -8.445 1 98.44 94 LEU A N 1
ATOM 755 C CA . LEU A 1 94 ? 7.988 -19.531 -8.844 1 98.44 94 LEU A CA 1
ATOM 756 C C . LEU A 1 94 ? 9.5 -19.641 -8.961 1 98.44 94 LEU A C 1
ATOM 758 O O . LEU A 1 94 ? 10.18 -18.656 -9.266 1 98.44 94 LEU A O 1
ATOM 762 N N . LEU A 1 95 ? 9.984 -20.844 -8.758 1 98.5 95 LEU A N 1
ATOM 763 C CA . LEU A 1 95 ? 11.406 -21.094 -8.969 1 98.5 95 LEU A CA 1
ATOM 764 C C . LEU A 1 95 ? 11.789 -20.875 -10.43 1 98.5 95 LEU A C 1
ATOM 766 O O . LEU A 1 95 ? 11.031 -21.25 -11.336 1 98.5 95 LEU A O 1
ATOM 770 N N . PRO A 1 96 ? 13.016 -20.406 -10.641 1 97.75 96 PRO A N 1
ATOM 771 C CA . PRO A 1 96 ? 13.438 -20.031 -11.992 1 97.75 96 PRO A CA 1
ATOM 772 C C . PRO A 1 96 ? 13.398 -21.219 -12.961 1 97.75 96 PRO A C 1
ATOM 774 O O . PRO A 1 96 ? 13.094 -21.031 -14.148 1 97.75 96 PRO A O 1
ATOM 777 N N . GLN A 1 97 ? 13.672 -22.391 -12.523 1 96.94 97 GLN A N 1
ATOM 778 C CA . GLN A 1 97 ? 13.711 -23.547 -13.414 1 96.94 97 GLN A CA 1
ATOM 779 C C . GLN A 1 97 ? 12.336 -23.828 -14.008 1 96.94 97 GLN A C 1
ATOM 781 O O . GLN A 1 97 ? 12.219 -24.578 -14.977 1 96.94 97 GLN A O 1
ATOM 786 N N . PHE A 1 98 ? 11.328 -23.234 -13.484 1 97.12 98 PHE A N 1
ATOM 787 C CA . PHE A 1 98 ? 9.977 -23.484 -13.977 1 97.12 98 PHE A CA 1
ATOM 788 C C . PHE A 1 98 ? 9.469 -22.281 -14.773 1 97.12 98 PHE A C 1
ATOM 790 O O . PHE A 1 98 ? 8.32 -22.281 -15.227 1 97.12 98 PHE A O 1
ATOM 797 N N . TRP A 1 99 ? 10.266 -21.234 -14.898 1 95.75 99 TRP A N 1
ATOM 798 C CA . TRP A 1 99 ? 9.883 -20.078 -15.688 1 95.75 99 TRP A CA 1
ATOM 799 C C . TRP A 1 99 ? 9.781 -20.422 -17.172 1 95.75 99 TRP A C 1
ATOM 801 O O . TRP A 1 99 ? 10.531 -21.281 -17.656 1 95.75 99 TRP A O 1
ATOM 811 N N . GLY A 1 100 ? 8.852 -19.781 -17.859 1 93.94 100 GLY A N 1
ATOM 812 C CA . GLY A 1 100 ? 8.734 -19.938 -19.297 1 93.94 100 GLY A CA 1
ATOM 813 C C . GLY A 1 100 ? 8.047 -21.234 -19.688 1 93.94 100 GLY A C 1
ATOM 814 O O . GLY A 1 100 ? 8.094 -21.641 -20.859 1 93.94 100 GLY A O 1
ATOM 815 N N . GLN A 1 101 ? 7.469 -21.875 -18.75 1 94.88 101 GLN A N 1
ATOM 816 C CA . GLN A 1 101 ? 6.836 -23.156 -19.016 1 94.88 101 GLN A CA 1
ATOM 817 C C . GLN A 1 101 ? 5.316 -23.047 -18.953 1 94.88 101 GLN A C 1
ATOM 819 O O . GLN A 1 101 ? 4.609 -24.062 -19.031 1 94.88 101 GLN A O 1
ATOM 824 N N . GLY A 1 102 ? 4.867 -21.875 -18.781 1 96.5 102 GLY A N 1
ATOM 825 C CA . GLY A 1 102 ? 3.428 -21.656 -18.734 1 96.5 102 GLY A CA 1
ATOM 826 C C . GLY A 1 102 ? 2.836 -21.797 -17.359 1 96.5 102 GLY A C 1
ATOM 827 O O . GLY A 1 102 ? 1.651 -21.531 -17.141 1 96.5 102 GLY A O 1
ATOM 828 N N . TYR A 1 103 ? 3.598 -22.203 -16.344 1 97.88 103 TYR A N 1
ATOM 829 C CA . TYR A 1 103 ? 3.105 -22.438 -15 1 97.88 103 TYR A CA 1
ATOM 830 C C . TYR A 1 103 ? 2.604 -21.141 -14.367 1 97.88 103 TYR A C 1
ATOM 832 O O . TYR A 1 103 ? 1.599 -21.141 -13.656 1 97.88 103 TYR A O 1
ATOM 840 N N . GLY A 1 104 ? 3.311 -20.031 -14.594 1 97.88 104 GLY A N 1
ATOM 841 C CA . GLY A 1 104 ? 2.836 -18.734 -14.117 1 97.88 104 GLY A CA 1
ATOM 842 C C . GLY A 1 104 ? 1.449 -18.391 -14.617 1 97.88 104 GLY A C 1
ATOM 843 O O . GLY A 1 104 ? 0.61 -17.906 -13.859 1 97.88 104 GLY A O 1
ATOM 844 N N . THR A 1 105 ? 1.317 -18.641 -15.883 1 97.88 105 THR A N 1
ATOM 845 C CA . THR A 1 105 ? 0.021 -18.375 -16.5 1 97.88 105 THR A CA 1
ATOM 846 C C . THR A 1 105 ? -1.059 -19.25 -15.875 1 97.88 105 THR A C 1
ATOM 848 O O . THR A 1 105 ? -2.139 -18.766 -15.531 1 97.88 105 THR A O 1
ATOM 851 N N . GLU A 1 106 ? -0.748 -20.5 -15.734 1 98 106 GLU A N 1
ATOM 852 C CA . GLU A 1 106 ? -1.69 -21.469 -15.164 1 98 106 GLU A CA 1
ATOM 853 C C . GLU A 1 106 ? -2.117 -21.047 -13.758 1 98 106 GLU A C 1
ATOM 855 O O . GLU A 1 106 ? -3.311 -21.016 -13.453 1 98 106 GLU A O 1
ATOM 860 N N . VAL A 1 107 ? -1.189 -20.75 -12.914 1 98.5 107 VAL A N 1
ATOM 861 C CA . VAL A 1 107 ? -1.457 -20.359 -11.531 1 98.5 107 VAL A CA 1
ATOM 862 C C . VAL A 1 107 ? -2.246 -19.062 -11.492 1 98.5 107 VAL A C 1
ATOM 864 O O . VAL A 1 107 ? -3.256 -18.953 -10.797 1 98.5 107 VAL A O 1
ATOM 867 N N . THR A 1 108 ? -1.805 -18.062 -12.242 1 98.56 108 THR A N 1
ATOM 868 C CA . THR A 1 108 ? -2.438 -16.734 -12.234 1 98.56 108 THR A CA 1
ATOM 869 C C . THR A 1 108 ? -3.879 -16.828 -12.727 1 98.56 108 THR A C 1
ATOM 871 O O . THR A 1 108 ? -4.781 -16.25 -12.125 1 98.56 108 THR A O 1
ATOM 874 N N . LYS A 1 109 ? -4.07 -17.562 -13.75 1 98.06 109 LYS A N 1
ATOM 875 C CA . LYS A 1 109 ? -5.422 -17.766 -14.266 1 98.06 109 LYS A CA 1
ATOM 876 C C . LYS A 1 109 ? -6.332 -18.375 -13.203 1 98.06 109 LYS A C 1
ATOM 878 O O . LYS A 1 109 ? -7.457 -17.922 -13.008 1 98.06 109 LYS A O 1
ATOM 883 N N . PHE A 1 110 ? -5.879 -19.406 -12.602 1 98.38 110 PHE A N 1
ATOM 884 C CA . PHE A 1 110 ? -6.652 -20.062 -11.547 1 98.38 110 PHE A CA 1
ATOM 885 C C . PHE A 1 110 ? -7 -19.062 -10.445 1 98.38 110 PHE A C 1
ATOM 887 O O . PHE A 1 110 ? -8.164 -18.953 -10.039 1 98.38 110 PHE A O 1
ATOM 894 N N . VAL A 1 111 ? -5.988 -18.344 -9.945 1 98.5 111 VAL A N 1
ATOM 895 C CA . VAL A 1 111 ? -6.164 -17.469 -8.789 1 98.5 111 VAL A CA 1
ATOM 896 C C . VAL A 1 111 ? -7.117 -16.328 -9.148 1 98.5 111 VAL A C 1
ATOM 898 O O . VAL A 1 111 ? -7.992 -15.969 -8.352 1 98.5 111 VAL A O 1
ATOM 901 N N . VAL A 1 112 ? -6.941 -15.727 -10.297 1 98.38 112 VAL A N 1
ATOM 902 C CA . VAL A 1 112 ? -7.801 -14.625 -10.727 1 98.38 112 VAL A CA 1
ATOM 903 C C . VAL A 1 112 ? -9.25 -15.109 -10.805 1 98.38 112 VAL A C 1
ATOM 905 O O . VAL A 1 112 ? -10.148 -14.484 -10.234 1 98.38 112 VAL A O 1
ATOM 908 N N . ASP A 1 113 ? -9.453 -16.234 -11.477 1 98.12 113 ASP A N 1
ATOM 909 C CA . ASP A 1 113 ? -10.797 -16.797 -11.594 1 98.12 113 ASP A CA 1
ATOM 910 C C . ASP A 1 113 ? -11.391 -17.109 -10.227 1 98.12 113 ASP A C 1
ATOM 912 O O . ASP A 1 113 ? -12.523 -16.719 -9.93 1 98.12 113 ASP A O 1
ATOM 916 N N . TYR A 1 114 ? -10.648 -17.797 -9.414 1 98.19 114 TYR A N 1
ATOM 917 C CA . TYR A 1 114 ? -11.102 -18.203 -8.086 1 98.19 114 TYR A CA 1
ATOM 918 C C . TYR A 1 114 ? -11.422 -16.984 -7.227 1 98.19 114 TYR A C 1
ATOM 920 O O . TYR A 1 114 ? -12.375 -17.016 -6.441 1 98.19 114 TYR A O 1
ATOM 928 N N . SER A 1 115 ? -10.617 -15.922 -7.316 1 98.06 115 SER A N 1
ATOM 929 C CA . SER A 1 115 ? -10.805 -14.703 -6.539 1 98.06 115 SER A CA 1
ATOM 930 C C . SER A 1 115 ? -12.172 -14.086 -6.785 1 98.06 115 SER A C 1
ATOM 932 O O . SER A 1 115 ? -12.852 -13.656 -5.848 1 98.06 115 SER A O 1
ATOM 934 N N . PHE A 1 116 ? -12.602 -14.062 -7.98 1 97.94 116 PHE A N 1
ATOM 935 C CA . PHE A 1 116 ? -13.852 -13.406 -8.32 1 97.94 116 PHE A CA 1
ATOM 936 C C . PHE A 1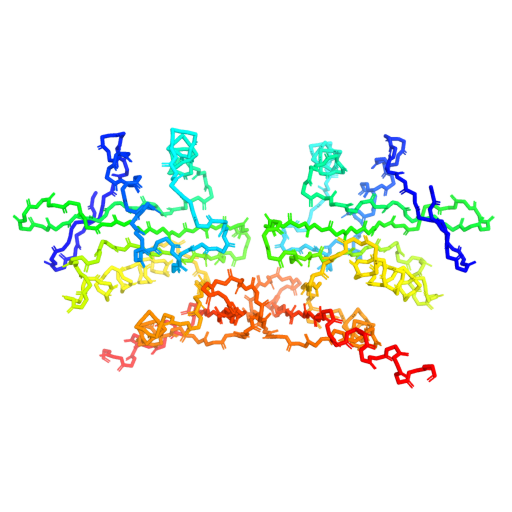 116 ? -15.023 -14.375 -8.203 1 97.94 116 PHE A C 1
ATOM 938 O O . PHE A 1 116 ? -16.078 -14.016 -7.676 1 97.94 116 PHE A O 1
ATOM 945 N N . ARG A 1 117 ? -14.828 -15.594 -8.641 1 96.94 117 ARG A N 1
ATOM 946 C CA . ARG A 1 117 ? -15.93 -16.547 -8.703 1 96.94 117 ARG A CA 1
ATOM 947 C C . ARG A 1 117 ? -16.266 -17.094 -7.316 1 96.94 117 ARG A C 1
ATOM 949 O O . ARG A 1 117 ? -17.422 -17.328 -6.992 1 96.94 117 ARG A O 1
ATOM 956 N N . GLU A 1 118 ? -15.258 -17.375 -6.555 1 97.12 118 GLU A N 1
ATOM 957 C CA 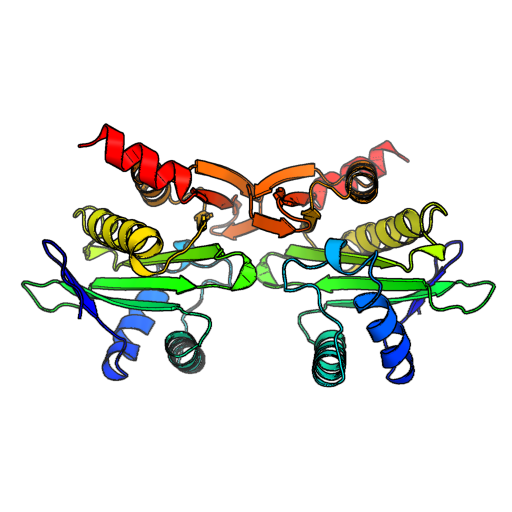. GLU A 1 118 ? -15.469 -18.141 -5.324 1 97.12 118 GLU A CA 1
ATOM 958 C C . GLU A 1 118 ? -15.242 -17.266 -4.094 1 97.12 118 GLU A C 1
ATOM 960 O O . GLU A 1 118 ? -15.953 -17.391 -3.094 1 97.12 118 GLU A O 1
ATOM 965 N N . LEU A 1 119 ? -14.297 -16.359 -4.125 1 96.25 119 LEU A N 1
ATOM 966 C CA . LEU A 1 119 ? -13.953 -15.586 -2.943 1 96.25 119 LEU A CA 1
ATOM 967 C C . LEU A 1 119 ? -14.781 -14.305 -2.867 1 96.25 119 LEU A C 1
ATOM 969 O O . LEU A 1 119 ? -14.773 -13.617 -1.843 1 96.25 119 LEU A O 1
ATOM 973 N N . GLY A 1 120 ? -15.391 -13.914 -3.918 1 96.25 120 GLY A N 1
ATOM 974 C CA . GLY A 1 120 ? -16.297 -12.773 -3.926 1 96.25 120 GLY A CA 1
ATOM 975 C C . GLY A 1 120 ? -15.586 -11.438 -3.895 1 96.25 120 GLY A C 1
ATOM 976 O O . GLY A 1 120 ? -16.109 -10.453 -3.375 1 96.25 120 GLY A O 1
ATOM 977 N N . LEU A 1 121 ? -14.406 -11.391 -4.367 1 97.44 121 LEU A N 1
ATOM 978 C CA . LEU A 1 121 ? -13.672 -10.133 -4.414 1 97.44 121 LEU A CA 1
ATOM 979 C C . LEU A 1 121 ? -14.258 -9.195 -5.457 1 97.44 121 LEU A C 1
ATOM 981 O O . LEU A 1 121 ? -14.883 -9.641 -6.422 1 97.44 121 LEU A O 1
ATOM 985 N N . TYR A 1 122 ? -14.094 -7.902 -5.254 1 97.5 122 TYR A N 1
ATOM 986 C CA . TYR A 1 122 ? -14.516 -6.891 -6.219 1 97.5 122 TYR A CA 1
ATOM 987 C C . TYR A 1 122 ? -13.344 -6.438 -7.082 1 97.5 122 TYR A C 1
ATOM 989 O O . TYR A 1 122 ? -13.531 -6.059 -8.242 1 97.5 122 TYR A O 1
ATOM 997 N N . ARG A 1 123 ? -12.258 -6.465 -6.492 1 97.38 123 ARG A N 1
ATOM 998 C CA . ARG A 1 123 ? -11.031 -6.055 -7.168 1 97.38 123 ARG A CA 1
ATOM 999 C C . ARG A 1 123 ? -9.852 -6.934 -6.762 1 97.38 123 ARG A C 1
ATOM 1001 O O . ARG A 1 123 ? -9.781 -7.383 -5.613 1 97.38 123 ARG A O 1
ATOM 1008 N N . LEU A 1 124 ? -8.984 -7.203 -7.676 1 98.31 124 LEU A N 1
ATOM 1009 C CA . LEU A 1 124 ? -7.695 -7.855 -7.453 1 98.31 124 LEU A CA 1
ATOM 1010 C C . LEU A 1 124 ? -6.555 -6.988 -7.973 1 98.31 124 LEU A C 1
ATOM 1012 O O . LEU A 1 124 ? -6.527 -6.629 -9.148 1 98.31 124 LEU A O 1
ATOM 1016 N N . SER A 1 125 ? -5.637 -6.629 -7.023 1 98.25 125 SER A N 1
ATOM 1017 C CA . SER A 1 125 ? -4.551 -5.703 -7.336 1 98.25 125 SER A CA 1
ATOM 1018 C C . SER A 1 125 ? -3.191 -6.371 -7.184 1 98.25 125 SER A C 1
ATOM 1020 O O . SER A 1 125 ? -3.074 -7.414 -6.535 1 98.25 125 SER A O 1
ATOM 1022 N N . LEU A 1 126 ? -2.229 -5.781 -7.805 1 98.56 126 LEU A N 1
ATOM 1023 C CA . LEU A 1 126 ? -0.851 -6.234 -7.641 1 98.56 126 LEU A CA 1
ATOM 1024 C C . LEU A 1 126 ? 0.132 -5.121 -7.98 1 98.56 126 LEU A C 1
ATOM 1026 O O . LEU A 1 126 ? -0.258 -4.094 -8.539 1 98.56 126 LEU A O 1
ATOM 1030 N N . SER A 1 127 ? 1.333 -5.297 -7.566 1 98.38 127 SER A N 1
ATOM 1031 C CA . SER A 1 127 ? 2.459 -4.457 -7.961 1 98.38 127 SER A CA 1
ATOM 1032 C C . SER A 1 127 ? 3.568 -5.285 -8.602 1 98.38 127 SER A C 1
ATOM 1034 O O . SER A 1 127 ? 3.762 -6.453 -8.25 1 98.38 127 SER A O 1
ATOM 1036 N N . VAL A 1 128 ? 4.238 -4.684 -9.539 1 98.62 128 VAL A N 1
ATOM 1037 C CA . VAL A 1 128 ? 5.297 -5.383 -10.258 1 98.62 128 VAL A CA 1
ATOM 1038 C C . VAL A 1 128 ? 6.383 -4.395 -10.68 1 98.62 128 VAL A C 1
ATOM 1040 O O . VAL A 1 128 ? 6.082 -3.295 -11.141 1 98.62 128 VAL A O 1
ATOM 1043 N N . PHE A 1 129 ? 7.594 -4.809 -10.469 1 98.38 129 PHE A N 1
ATOM 1044 C CA . PHE A 1 129 ? 8.703 -3.936 -10.836 1 98.38 129 PHE A CA 1
ATOM 1045 C C . PHE A 1 129 ? 8.828 -3.828 -12.352 1 98.38 129 PHE A C 1
ATOM 1047 O O . PHE A 1 129 ? 8.594 -4.801 -13.062 1 98.38 129 PHE A O 1
ATOM 1054 N N . GLU A 1 130 ? 9.289 -2.711 -12.773 1 97.56 130 GLU A N 1
ATOM 1055 C CA . GLU A 1 130 ? 9.32 -2.404 -14.203 1 97.56 130 GLU A CA 1
ATOM 1056 C C . GLU A 1 130 ? 10.203 -3.389 -14.961 1 97.56 130 GLU A C 1
ATOM 1058 O O . GLU A 1 130 ? 9.953 -3.68 -16.125 1 97.56 130 GLU A O 1
ATOM 1063 N N . ARG A 1 131 ? 11.188 -3.943 -14.336 1 96.25 131 ARG A N 1
ATOM 1064 C CA . ARG A 1 131 ? 12.125 -4.824 -15.031 1 96.25 131 ARG A CA 1
ATOM 1065 C C . ARG A 1 131 ? 11.492 -6.176 -15.328 1 96.25 131 ARG A C 1
ATOM 1067 O O . ARG A 1 131 ? 12.008 -6.949 -16.141 1 96.25 131 ARG A O 1
ATOM 1074 N N . ASN A 1 132 ? 10.453 -6.477 -14.602 1 96.31 132 ASN A N 1
ATOM 1075 C CA . ASN A 1 132 ? 9.836 -7.789 -14.742 1 96.31 132 ASN A CA 1
ATOM 1076 C C . ASN A 1 132 ? 8.844 -7.82 -15.898 1 96.31 132 ASN A C 1
ATOM 1078 O O . ASN A 1 132 ? 7.645 -8.031 -15.688 1 96.31 132 ASN A O 1
ATOM 1082 N N . GLU A 1 133 ? 9.352 -7.734 -17.047 1 95.75 133 GLU A N 1
ATOM 1083 C CA . GLU A 1 133 ? 8.539 -7.621 -18.25 1 95.75 133 GLU A CA 1
ATOM 1084 C C . GLU A 1 133 ? 7.691 -8.875 -18.469 1 95.75 133 GLU A C 1
ATOM 1086 O O . GLU A 1 133 ? 6.562 -8.789 -18.953 1 95.75 133 GLU A O 1
ATOM 1091 N N . ILE A 1 134 ? 8.234 -9.969 -18.156 1 94.38 134 ILE A N 1
ATOM 1092 C CA . ILE A 1 134 ? 7.535 -11.234 -18.312 1 94.38 134 ILE A CA 1
ATOM 1093 C C . ILE A 1 134 ? 6.273 -11.242 -17.453 1 94.38 134 ILE A C 1
ATOM 1095 O O . ILE A 1 134 ? 5.191 -11.594 -17.938 1 94.38 134 ILE A O 1
ATOM 1099 N N . ALA A 1 135 ? 6.414 -10.875 -16.219 1 97.25 135 ALA A N 1
ATOM 1100 C CA . ALA A 1 135 ? 5.262 -10.812 -15.32 1 97.25 135 ALA A CA 1
ATOM 1101 C C . ALA A 1 135 ? 4.254 -9.773 -15.789 1 97.25 135 ALA A C 1
ATOM 1103 O O . ALA A 1 135 ? 3.043 -10.008 -15.766 1 97.25 135 ALA A O 1
ATOM 1104 N N . ILE A 1 136 ? 4.73 -8.641 -16.203 1 97.88 136 ILE A N 1
ATOM 1105 C CA . ILE A 1 136 ? 3.867 -7.574 -16.703 1 97.88 136 ILE A CA 1
ATOM 1106 C C . ILE A 1 136 ? 3.018 -8.086 -17.859 1 97.88 136 ILE A C 1
ATOM 1108 O O . ILE A 1 136 ? 1.8 -7.891 -17.875 1 97.88 136 ILE A O 1
ATOM 1112 N N . ASP A 1 137 ? 3.682 -8.703 -18.812 1 97.38 137 ASP A N 1
ATOM 1113 C CA . ASP A 1 137 ? 2.975 -9.242 -19.969 1 97.38 137 ASP A CA 1
ATOM 1114 C C . ASP A 1 137 ? 1.931 -10.273 -19.547 1 97.38 137 ASP A C 1
ATOM 1116 O O . ASP A 1 137 ? 0.817 -10.289 -20.078 1 97.38 137 ASP A O 1
ATOM 1120 N N . LEU A 1 138 ? 2.312 -11.117 -18.672 1 97.69 138 LEU A N 1
ATOM 1121 C CA . LEU A 1 138 ? 1.391 -12.117 -18.141 1 97.69 138 LEU A CA 1
ATOM 1122 C C . LEU A 1 138 ? 0.164 -11.445 -17.516 1 97.69 138 LEU A C 1
ATOM 1124 O O . LEU A 1 138 ? -0.97 -11.836 -17.812 1 97.69 138 LEU A O 1
ATOM 1128 N N . TYR A 1 139 ? 0.336 -10.469 -16.641 1 98.5 139 TYR A N 1
ATOM 1129 C CA . TYR A 1 139 ? -0.763 -9.805 -15.953 1 98.5 139 TYR A CA 1
ATOM 1130 C C . TYR A 1 139 ? -1.681 -9.094 -16.938 1 98.5 139 TYR A C 1
ATOM 1132 O O . TYR A 1 139 ? -2.906 -9.133 -16.797 1 98.5 139 TYR A O 1
ATOM 1140 N N . LYS A 1 140 ? -1.041 -8.469 -17.906 1 98.19 140 LYS A N 1
ATOM 1141 C CA . LYS A 1 140 ? -1.841 -7.832 -18.953 1 98.19 140 LYS A CA 1
ATOM 1142 C C . LYS A 1 140 ? -2.701 -8.859 -19.688 1 98.19 140 LYS A C 1
ATOM 1144 O O . LYS A 1 140 ? -3.885 -8.625 -19.938 1 98.19 140 LYS A O 1
ATOM 1149 N N . ARG A 1 141 ? -2.113 -9.969 -20.031 1 96.75 141 ARG A N 1
ATOM 1150 C CA . ARG A 1 141 ? -2.838 -11.023 -20.734 1 96.75 141 ARG A CA 1
ATOM 1151 C C . ARG A 1 141 ? -3.979 -11.562 -19.875 1 96.75 141 ARG A C 1
ATOM 1153 O O . ARG A 1 141 ? -4.977 -12.062 -20.391 1 96.75 141 ARG A O 1
ATOM 1160 N N . MET A 1 142 ? -3.846 -11.5 -18.594 1 96.88 142 MET A N 1
ATOM 1161 C CA . MET A 1 142 ? -4.863 -11.992 -17.672 1 96.88 142 MET A CA 1
ATOM 1162 C C . MET A 1 142 ? -5.961 -10.953 -17.469 1 96.88 142 MET A C 1
ATOM 1164 O O . MET A 1 142 ? -6.938 -11.211 -16.766 1 96.88 142 MET A O 1
ATOM 1168 N N . GLY A 1 143 ? -5.766 -9.758 -17.984 1 97.31 143 GLY A N 1
ATOM 1169 C CA . GLY A 1 143 ? -6.816 -8.75 -17.953 1 97.31 143 GLY A CA 1
ATOM 1170 C C . GLY A 1 143 ? -6.527 -7.621 -16.984 1 97.31 143 GLY A C 1
ATOM 1171 O O . GLY A 1 143 ? -7.328 -6.695 -16.844 1 97.31 143 GLY A O 1
ATOM 1172 N N . PHE A 1 144 ? -5.387 -7.664 -16.297 1 98.62 144 PHE A N 1
ATOM 1173 C CA . PHE A 1 144 ? -5.031 -6.566 -15.398 1 98.62 144 PHE A CA 1
ATOM 1174 C C . PHE A 1 144 ? -4.754 -5.293 -16.188 1 98.62 144 PHE A C 1
ATOM 1176 O O . PHE A 1 144 ? -4.141 -5.34 -17.266 1 98.62 144 PHE A O 1
ATOM 1183 N N . LEU A 1 145 ? -5.195 -4.191 -15.656 1 98.5 145 LEU A N 1
ATOM 1184 C CA . LEU A 1 145 ? -4.926 -2.875 -16.234 1 98.5 145 LEU A CA 1
ATOM 1185 C C . LEU A 1 145 ? -3.971 -2.084 -15.344 1 98.5 145 LEU A C 1
ATOM 1187 O O . LEU A 1 145 ? -4.051 -2.158 -14.109 1 98.5 145 LEU A O 1
ATOM 1191 N N . GLU A 1 146 ? -3.086 -1.305 -15.945 1 98.56 146 GLU A N 1
ATOM 1192 C CA . GLU A 1 146 ? -2.205 -0.423 -15.188 1 98.56 146 GLU A CA 1
ATOM 1193 C C . GLU A 1 146 ? -2.984 0.726 -14.555 1 98.56 146 GLU A C 1
ATOM 1195 O O . GLU A 1 146 ? -3.705 1.448 -15.242 1 98.56 146 GLU A O 1
ATOM 1200 N N . GLU A 1 147 ? -2.852 0.838 -13.328 1 98.69 147 GLU A N 1
ATOM 1201 C CA . GLU A 1 147 ? -3.514 1.917 -12.602 1 98.69 147 GLU A CA 1
ATOM 1202 C C . GLU A 1 147 ? -2.543 3.057 -12.305 1 98.69 147 GLU A C 1
ATOM 1204 O O . GLU A 1 147 ? -2.959 4.141 -11.891 1 98.69 147 GLU A O 1
ATOM 1209 N N . GLY A 1 148 ? -1.338 2.822 -12.516 1 98.44 148 GLY A N 1
ATOM 1210 C CA . GLY A 1 148 ? -0.32 3.84 -12.312 1 98.44 148 GLY A CA 1
ATOM 1211 C C . GLY A 1 148 ? 1.067 3.264 -12.102 1 98.44 148 GLY A C 1
ATOM 1212 O O . GLY A 1 148 ? 1.292 2.072 -12.328 1 98.44 148 GLY A O 1
ATOM 1213 N N . ARG A 1 149 ? 1.929 4.152 -11.719 1 97.81 149 ARG A N 1
ATOM 1214 C CA . ARG A 1 149 ? 3.332 3.787 -11.555 1 97.81 149 ARG A CA 1
ATOM 1215 C C . ARG A 1 149 ? 3.967 4.562 -10.406 1 97.81 149 ARG A C 1
ATOM 1217 O O . ARG A 1 149 ? 3.92 5.793 -10.375 1 97.81 149 ARG A O 1
ATOM 1224 N N . LYS A 1 150 ? 4.496 3.85 -9.414 1 98.12 150 LYS A N 1
ATOM 1225 C CA . LYS A 1 150 ? 5.344 4.492 -8.414 1 98.12 150 LYS A CA 1
ATOM 1226 C C . LYS A 1 150 ? 6.75 4.738 -8.961 1 98.12 150 LYS A C 1
ATOM 1228 O O . LYS A 1 150 ? 7.492 3.791 -9.234 1 98.12 150 LYS A O 1
ATOM 1233 N N . ARG A 1 151 ? 7.078 5.926 -9.094 1 98.12 151 ARG A N 1
ATOM 1234 C CA . ARG A 1 151 ? 8.344 6.293 -9.719 1 98.12 151 ARG A CA 1
ATOM 1235 C C . ARG A 1 151 ? 9.508 6.102 -8.742 1 98.12 151 ARG A C 1
ATOM 1237 O O . ARG A 1 151 ? 9.398 6.441 -7.566 1 98.12 151 ARG A O 1
ATOM 1244 N N . LYS A 1 152 ? 10.641 5.57 -9.258 1 97.88 152 LYS A N 1
ATOM 1245 C CA . LYS A 1 152 ? 11.906 5.477 -8.539 1 97.88 152 LYS A CA 1
ATOM 1246 C C . LYS A 1 152 ? 11.703 4.961 -7.117 1 97.88 152 LYS A C 1
ATOM 1248 O O . LYS A 1 152 ? 12.219 5.543 -6.16 1 97.88 152 LYS A O 1
ATOM 1253 N N . VAL A 1 153 ? 11.023 3.846 -6.965 1 97.31 153 VAL A N 1
ATOM 1254 C CA . VAL A 1 153 ? 10.586 3.377 -5.656 1 97.31 153 VAL A CA 1
ATOM 1255 C C . VAL A 1 153 ? 11.547 2.307 -5.141 1 97.31 153 VAL A C 1
ATOM 1257 O O . VAL A 1 153 ? 11.562 2 -3.947 1 97.31 153 VAL A O 1
ATOM 1260 N N . ASN A 1 154 ? 12.297 1.752 -5.973 1 97.31 154 ASN A N 1
ATOM 1261 C CA . ASN A 1 154 ? 13.164 0.641 -5.582 1 97.31 154 ASN A CA 1
ATOM 1262 C C . ASN A 1 154 ? 14.578 0.82 -6.113 1 97.31 154 ASN A C 1
ATOM 1264 O O . ASN A 1 154 ? 14.789 0.892 -7.324 1 97.31 154 ASN A O 1
ATOM 1268 N N . TRP A 1 155 ? 15.547 0.954 -5.203 1 96.62 155 TRP A N 1
ATOM 1269 C CA . TRP A 1 155 ? 16.953 0.95 -5.578 1 96.62 155 TRP A CA 1
ATOM 1270 C C . TRP A 1 155 ? 17.484 -0.476 -5.723 1 96.62 155 TRP A C 1
ATOM 1272 O O . TRP A 1 155 ? 17.5 -1.237 -4.75 1 96.62 155 TRP A O 1
ATOM 1282 N N . VAL A 1 156 ? 17.859 -0.786 -6.895 1 95.44 156 VAL A N 1
ATOM 1283 C CA . VAL A 1 156 ? 18.312 -2.146 -7.156 1 95.44 156 VAL A CA 1
ATOM 1284 C C . VAL A 1 156 ? 19.312 -2.145 -8.297 1 95.44 156 VAL A C 1
ATOM 1286 O O . VAL A 1 156 ? 19.156 -1.414 -9.281 1 95.44 156 VAL A O 1
ATOM 1289 N N . HIS A 1 157 ? 20.438 -2.887 -8.125 1 94.75 157 HIS A N 1
ATOM 1290 C CA . HIS A 1 157 ? 21.484 -3.021 -9.125 1 94.75 157 HIS A CA 1
ATOM 1291 C C . HIS A 1 157 ? 22.031 -1.659 -9.539 1 94.75 157 HIS A C 1
ATOM 1293 O O . HIS A 1 157 ? 22.234 -1.404 -10.727 1 94.75 157 HIS A O 1
ATOM 1299 N N . GLY A 1 158 ? 22.078 -0.733 -8.672 1 95.38 158 GLY A N 1
ATOM 1300 C CA . GLY A 1 158 ? 22.75 0.54 -8.867 1 95.38 158 GLY A CA 1
ATOM 1301 C C . GLY A 1 158 ? 21.891 1.574 -9.562 1 95.38 158 GLY A C 1
ATOM 1302 O O . GLY A 1 158 ? 22.391 2.58 -10.062 1 95.38 158 GLY A O 1
ATOM 1303 N N . ARG A 1 159 ? 20.641 1.305 -9.57 1 96.56 159 ARG A N 1
ATOM 1304 C CA . ARG A 1 159 ? 19.75 2.277 -10.203 1 96.56 159 ARG A CA 1
ATOM 1305 C C . ARG A 1 159 ? 18.359 2.252 -9.562 1 96.56 159 ARG A C 1
ATOM 1307 O O . ARG A 1 159 ? 18 1.274 -8.906 1 96.56 159 ARG A O 1
ATOM 1314 N N . TRP A 1 160 ? 17.625 3.357 -9.781 1 97.19 160 TRP A N 1
ATOM 1315 C CA . TRP A 1 160 ? 16.234 3.422 -9.352 1 97.19 160 TRP A CA 1
ATOM 1316 C C . TRP A 1 160 ? 15.32 2.758 -10.375 1 97.19 160 TRP A C 1
ATOM 1318 O O . TRP A 1 160 ? 15.508 2.918 -11.578 1 97.19 160 TRP A O 1
ATOM 1328 N N . GLU A 1 161 ? 14.398 2.033 -9.797 1 97.31 161 GLU A N 1
ATOM 1329 C CA . GLU A 1 161 ? 13.422 1.37 -10.656 1 97.31 161 GLU A CA 1
ATOM 1330 C C . GLU A 1 161 ? 12 1.729 -10.242 1 97.31 161 GLU A C 1
ATOM 1332 O O . GLU A 1 161 ? 11.711 1.875 -9.055 1 97.31 161 GLU A O 1
ATOM 1337 N N . ASP A 1 162 ? 11.125 1.841 -11.289 1 98.31 162 ASP A N 1
ATOM 1338 C CA . ASP A 1 162 ? 9.711 2.098 -11.047 1 98.31 162 ASP A CA 1
ATOM 1339 C C . ASP A 1 162 ? 8.961 0.805 -10.719 1 98.31 162 ASP A C 1
ATOM 1341 O O . ASP A 1 162 ? 9.484 -0.29 -10.938 1 98.31 162 ASP A O 1
ATOM 1345 N N . MET A 1 163 ? 7.844 0.975 -10.094 1 98.31 163 MET A N 1
ATOM 1346 C CA . MET A 1 163 ? 6.918 -0.124 -9.82 1 98.31 163 MET A CA 1
ATOM 1347 C C . MET A 1 163 ? 5.543 0.164 -10.414 1 98.31 163 MET A C 1
ATOM 1349 O O . MET A 1 163 ? 4.961 1.219 -10.156 1 98.31 163 MET A O 1
ATOM 1353 N N . PHE A 1 164 ? 5.055 -0.748 -11.219 1 98.75 164 PHE A N 1
ATOM 1354 C CA . PHE A 1 164 ? 3.719 -0.601 -11.789 1 98.75 164 PHE A CA 1
ATOM 1355 C C . PHE A 1 164 ? 2.658 -1.111 -10.82 1 98.75 164 PHE A C 1
ATOM 1357 O O . PHE A 1 164 ? 2.855 -2.133 -10.156 1 98.75 164 PHE A O 1
ATOM 1364 N N . LEU A 1 165 ? 1.599 -0.406 -10.734 1 98.62 165 LEU A N 1
ATOM 1365 C CA . LEU A 1 165 ? 0.394 -0.828 -10.031 1 98.62 165 LEU A CA 1
ATOM 1366 C C . LEU A 1 165 ? -0.68 -1.282 -11.008 1 98.62 165 LEU A C 1
ATOM 1368 O O . LEU A 1 165 ? -1.015 -0.558 -11.953 1 98.62 165 LEU A O 1
ATOM 1372 N N . MET A 1 166 ? -1.16 -2.49 -10.805 1 98.81 166 MET A N 1
ATOM 1373 C CA . MET A 1 166 ? -2.15 -3.047 -11.727 1 98.81 166 MET A CA 1
ATOM 1374 C C . MET A 1 166 ? -3.332 -3.635 -10.961 1 98.81 166 MET A C 1
ATOM 1376 O O . MET A 1 166 ? -3.197 -4.008 -9.797 1 98.81 166 MET A O 1
ATOM 1380 N N . ALA A 1 167 ? -4.453 -3.695 -11.672 1 98.75 167 ALA A N 1
ATOM 1381 C CA . ALA A 1 167 ? -5.633 -4.289 -11.047 1 98.75 167 ALA A CA 1
ATOM 1382 C C . ALA A 1 167 ? -6.625 -4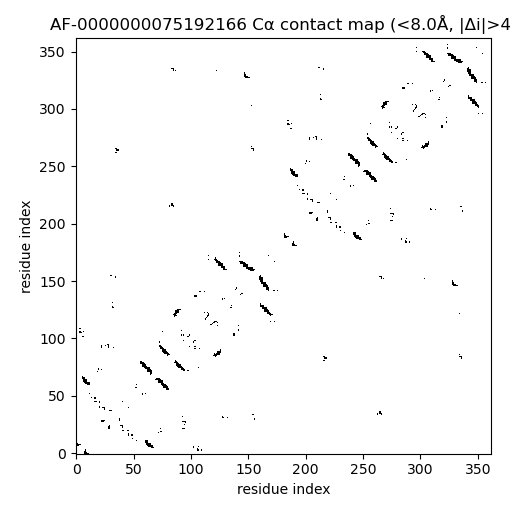.766 -12.102 1 98.75 167 ALA A C 1
ATOM 1384 O O . ALA A 1 167 ? -6.562 -4.344 -13.258 1 98.75 167 ALA A O 1
ATOM 1385 N N . ILE A 1 168 ? -7.461 -5.637 -11.734 1 98.62 168 ILE A N 1
ATOM 1386 C CA . ILE A 1 168 ? -8.625 -6.055 -12.5 1 98.62 168 ILE A CA 1
ATOM 1387 C C . ILE A 1 168 ? -9.867 -6.043 -11.602 1 98.62 168 ILE A C 1
ATOM 1389 O O . ILE A 1 168 ? -9.812 -6.484 -10.453 1 98.62 168 ILE A O 1
ATOM 1393 N N . LEU A 1 169 ? -10.961 -5.484 -12.109 1 98.44 169 LEU A N 1
ATOM 1394 C CA . LEU A 1 169 ? -12.227 -5.414 -11.383 1 98.44 169 LEU A CA 1
ATOM 1395 C C . LEU A 1 169 ? -13.133 -6.586 -11.75 1 98.44 169 LEU A C 1
ATOM 1397 O O . LEU A 1 169 ? -13.016 -7.148 -12.844 1 98.44 169 LEU A O 1
ATOM 1401 N N . ASP A 1 170 ? -14.016 -6.863 -10.805 1 97.31 170 ASP A N 1
ATOM 1402 C CA . ASP A 1 170 ? -14.93 -7.98 -11.008 1 97.31 170 ASP A CA 1
ATOM 1403 C C . ASP A 1 170 ? -15.711 -7.828 -12.312 1 97.31 170 ASP A C 1
ATOM 1405 O O . ASP A 1 170 ? -15.828 -8.781 -13.078 1 97.31 170 ASP A O 1
ATOM 1409 N N . GLU A 1 171 ? -16.203 -6.645 -12.594 1 97.25 171 GLU A N 1
ATOM 1410 C CA . GLU A 1 171 ? -16.969 -6.398 -13.812 1 97.25 171 GLU A CA 1
ATOM 1411 C C . GLU A 1 171 ? -16.125 -6.594 -15.055 1 97.25 171 GLU A C 1
ATOM 1413 O O . GLU A 1 171 ? -16.625 -7.047 -16.094 1 97.25 171 GLU A O 1
ATOM 1418 N N . GLU A 1 172 ? -14.914 -6.258 -15.031 1 97.56 172 GLU A N 1
ATOM 1419 C CA . GLU A 1 172 ? -14 -6.438 -16.156 1 97.56 172 GLU A CA 1
ATOM 1420 C C . GLU A 1 172 ? -13.703 -7.914 -16.391 1 97.56 172 GLU A C 1
ATOM 1422 O O . GLU A 1 172 ? -13.648 -8.367 -17.547 1 97.56 172 GLU A O 1
ATOM 1427 N N . TRP A 1 173 ? -13.422 -8.633 -15.312 1 96.31 173 TRP A N 1
ATOM 1428 C CA . TRP A 1 173 ? -13.195 -10.07 -15.391 1 96.31 173 TRP A CA 1
ATOM 1429 C C . TRP A 1 173 ? -14.391 -10.773 -16.016 1 96.31 173 TRP A C 1
ATOM 1431 O O . TRP A 1 173 ? -14.227 -11.609 -16.906 1 96.31 173 TRP A O 1
ATOM 1441 N N . HIS A 1 174 ? -15.625 -10.461 -15.633 1 95.25 174 HIS A N 1
ATOM 1442 C CA . HIS A 1 174 ? -16.844 -11.062 -16.156 1 95.25 174 HIS A CA 1
ATOM 1443 C C . HIS A 1 174 ? -17.016 -10.734 -17.641 1 95.25 174 HIS A C 1
ATOM 1445 O O . HIS A 1 174 ? -17.453 -11.594 -18.422 1 95.25 174 HIS A O 1
ATOM 1451 N N . ALA A 1 175 ? -16.703 -9.539 -17.969 1 94.19 175 ALA A N 1
ATOM 1452 C CA . ALA A 1 175 ? -16.844 -9.125 -19.359 1 94.19 175 ALA A CA 1
ATOM 1453 C C . ALA A 1 175 ? -15.914 -9.922 -20.266 1 94.19 175 ALA A C 1
ATOM 1455 O O . ALA A 1 175 ? -16.266 -10.234 -21.406 1 94.19 175 ALA A O 1
ATOM 1456 N N . GLN A 1 176 ? -14.805 -10.164 -19.797 1 90.62 176 GLN A N 1
ATOM 1457 C CA . GLN A 1 176 ? -13.828 -10.938 -20.562 1 90.62 176 GLN A CA 1
ATOM 1458 C C . GLN A 1 176 ? -14.289 -12.383 -20.75 1 90.62 176 GLN A C 1
ATOM 1460 O O . GLN A 1 176 ? -13.977 -13.016 -21.75 1 90.62 176 GLN A O 1
ATOM 1465 N N . ARG A 1 177 ? -14.93 -12.93 -19.828 1 84.5 177 ARG A N 1
ATOM 1466 C CA . ARG A 1 177 ? -15.398 -14.312 -19.875 1 84.5 177 ARG A CA 1
ATOM 1467 C C . ARG A 1 177 ? -16.547 -14.461 -20.875 1 84.5 177 ARG A C 1
ATOM 1469 O O . ARG A 1 177 ? -16.672 -15.492 -21.531 1 84.5 177 ARG A O 1
ATOM 1476 N N . VAL A 1 178 ? -17.297 -13.461 -20.953 1 81 178 VAL A N 1
ATOM 1477 C CA . VAL A 1 178 ? -18.422 -13.492 -21.875 1 81 178 VAL A CA 1
ATOM 1478 C C . VAL A 1 178 ? -17.922 -13.398 -23.312 1 81 178 VAL A C 1
ATOM 1480 O O . VAL A 1 178 ? -18.438 -14.062 -24.219 1 81 178 VAL A O 1
ATOM 1483 N N . THR A 1 179 ? -16.906 -12.648 -23.422 1 73.5 179 THR A N 1
ATOM 1484 C CA . THR A 1 179 ? -16.391 -12.469 -24.781 1 73.5 179 THR A CA 1
ATOM 1485 C C . THR A 1 179 ? -15.602 -13.703 -25.219 1 73.5 179 THR A C 1
ATOM 1487 O O . THR A 1 179 ? -15.523 -14 -26.406 1 73.5 179 THR A O 1
ATOM 1490 N N . ARG A 1 180 ? -15.055 -14.422 -24.344 1 66.56 180 ARG A N 1
ATOM 1491 C CA . ARG A 1 180 ? -14.219 -15.57 -24.703 1 66.56 180 ARG A CA 1
ATOM 1492 C C . ARG A 1 180 ? -15.062 -16.828 -24.859 1 66.56 180 ARG A C 1
ATOM 1494 O O . ARG A 1 180 ? -14.633 -17.797 -25.5 1 66.56 180 ARG A O 1
ATOM 1501 N N . ASN A 1 181 ? -16.281 -16.875 -24.266 1 53.31 181 ASN A N 1
ATOM 1502 C CA . ASN A 1 181 ? -17.219 -17.969 -24.531 1 53.31 181 ASN A CA 1
ATOM 1503 C C . ASN A 1 181 ? -18.078 -17.688 -25.766 1 53.31 181 ASN A C 1
ATOM 1505 O O . ASN A 1 181 ? -18.609 -16.594 -25.922 1 53.31 181 ASN A O 1
ATOM 1509 N N . MET B 1 1 ? 9.859 19.953 20.234 1 92.69 1 MET B N 1
ATOM 1510 C CA . MET B 1 1 ? 8.672 20.578 19.656 1 92.69 1 MET B CA 1
ATOM 1511 C C . MET B 1 1 ? 9.047 21.469 18.484 1 92.69 1 MET B C 1
ATOM 1513 O O . MET B 1 1 ? 10.031 22.203 18.547 1 92.69 1 MET B O 1
ATOM 1517 N N . PHE B 1 2 ? 8.258 21.312 17.344 1 97.12 2 PHE B N 1
ATOM 1518 C CA . PHE B 1 2 ? 8.461 22.156 16.188 1 97.12 2 PHE B CA 1
ATOM 1519 C C . PHE B 1 2 ? 7.41 23.266 16.141 1 97.12 2 PHE B C 1
ATOM 1521 O O . PHE B 1 2 ? 6.367 23.172 16.781 1 97.12 2 PHE B O 1
ATOM 1528 N N . THR B 1 3 ? 7.84 24.312 15.422 1 97.62 3 THR B N 1
ATOM 1529 C CA . THR B 1 3 ? 6.941 25.469 15.336 1 97.62 3 THR B CA 1
ATOM 1530 C C . THR B 1 3 ? 6.797 25.922 13.883 1 97.62 3 THR B C 1
ATOM 1532 O O . THR B 1 3 ? 7.777 25.969 13.141 1 97.62 3 THR B O 1
ATOM 1535 N N . THR B 1 4 ? 5.535 26.234 13.492 1 97.5 4 THR B N 1
ATOM 1536 C CA . THR B 1 4 ? 5.238 26.969 12.273 1 97.5 4 THR B CA 1
ATOM 1537 C C . THR B 1 4 ? 4.602 28.328 12.602 1 97.5 4 THR B C 1
ATOM 1539 O O . THR B 1 4 ? 4.707 28.797 13.734 1 97.5 4 THR B O 1
ATOM 1542 N N . GLU B 1 5 ? 4.09 28.984 11.562 1 97.56 5 GLU B N 1
ATOM 1543 C CA . GLU B 1 5 ? 3.578 30.344 11.781 1 97.56 5 GLU B CA 1
ATOM 1544 C C . GLU B 1 5 ? 2.5 30.359 12.859 1 97.56 5 GLU B C 1
ATOM 1546 O O . GLU B 1 5 ? 2.564 31.156 13.797 1 97.56 5 GLU B O 1
ATOM 1551 N N . HIS B 1 6 ? 1.567 29.469 12.805 1 98.25 6 HIS B N 1
ATOM 1552 C CA . HIS B 1 6 ? 0.419 29.531 13.703 1 98.25 6 HIS B CA 1
ATOM 1553 C C . HIS B 1 6 ? 0.298 28.25 14.523 1 98.25 6 HIS B C 1
ATOM 1555 O O . HIS B 1 6 ? -0.595 28.141 15.367 1 98.25 6 HIS B O 1
ATOM 1561 N N . LEU B 1 7 ? 1.213 27.281 14.32 1 98.62 7 LEU B N 1
ATOM 1562 C CA . LEU B 1 7 ? 0.982 25.953 14.891 1 98.62 7 LEU B CA 1
ATOM 1563 C C . LEU B 1 7 ? 2.211 25.469 15.656 1 98.62 7 LEU B C 1
ATOM 1565 O O . LEU B 1 7 ? 3.342 25.812 15.305 1 98.62 7 LEU B O 1
ATOM 1569 N N . TYR B 1 8 ? 1.943 24.688 16.672 1 98.44 8 TYR B N 1
ATOM 1570 C CA . TYR B 1 8 ? 2.938 23.797 17.266 1 98.44 8 TYR B CA 1
ATOM 1571 C C . TYR B 1 8 ? 2.793 22.375 16.734 1 98.44 8 TYR B C 1
ATOM 1573 O O . TYR B 1 8 ? 1.677 21.875 16.578 1 98.44 8 TYR B O 1
ATOM 1581 N N . LEU B 1 9 ? 3.887 21.766 16.406 1 98.5 9 LEU B N 1
ATOM 1582 C CA . LEU B 1 9 ? 3.961 20.344 16.062 1 98.5 9 LEU B CA 1
ATOM 1583 C C . LEU B 1 9 ? 4.785 19.578 17.094 1 98.5 9 LEU B C 1
ATOM 1585 O O . LEU B 1 9 ? 6.012 19.719 17.141 1 98.5 9 LEU B O 1
ATOM 1589 N N . ARG B 1 10 ? 4.121 18.781 17.906 1 97.69 10 ARG B N 1
ATOM 1590 C CA . ARG B 1 10 ? 4.82 18.188 19.031 1 97.69 10 ARG B CA 1
ATOM 1591 C C . ARG B 1 10 ? 4.566 16.672 19.094 1 97.69 10 ARG B C 1
ATOM 1593 O O . ARG B 1 10 ? 3.67 16.172 18.422 1 97.69 10 ARG B O 1
ATOM 1600 N N . ALA B 1 11 ? 5.328 16.047 20.016 1 96.25 11 ALA B N 1
ATOM 1601 C CA . ALA B 1 11 ? 5.203 14.602 20.203 1 96.25 11 ALA B CA 1
ATOM 1602 C C . ALA B 1 11 ? 3.873 14.25 20.859 1 96.25 11 ALA B C 1
ATOM 1604 O O . ALA B 1 11 ? 3.281 15.078 21.562 1 96.25 11 ALA B O 1
ATOM 1605 N N . PHE B 1 12 ? 3.5 13.031 20.609 1 95.25 12 PHE B N 1
ATOM 1606 C CA . PHE B 1 12 ? 2.297 12.453 21.203 1 95.25 12 PHE B CA 1
ATOM 1607 C C . PHE B 1 12 ? 2.455 12.289 22.703 1 95.25 12 PHE B C 1
ATOM 1609 O O . PHE B 1 12 ? 3.541 11.953 23.188 1 95.25 12 PHE B O 1
ATOM 1616 N N . ARG B 1 13 ? 1.402 12.586 23.438 1 95.06 13 ARG B N 1
ATOM 1617 C CA . ARG B 1 13 ? 1.239 12.258 24.859 1 95.06 13 ARG B CA 1
ATOM 1618 C C . ARG B 1 13 ? -0.047 11.477 25.094 1 95.06 13 ARG B C 1
ATOM 1620 O O . ARG B 1 13 ? -1.029 11.656 24.375 1 95.06 13 ARG B O 1
ATOM 1627 N N . ASP B 1 14 ? -0.031 10.688 26.156 1 94.62 14 ASP B N 1
ATOM 1628 C CA . ASP B 1 14 ? -1.211 9.891 26.453 1 94.62 14 ASP B CA 1
ATOM 1629 C C . ASP B 1 14 ? -2.445 10.773 26.625 1 94.62 14 ASP B C 1
ATOM 1631 O O . ASP B 1 14 ? -3.559 10.359 26.297 1 94.62 14 ASP B O 1
ATOM 1635 N N . SER B 1 15 ? -2.225 11.945 27.125 1 95.81 15 SER B N 1
ATOM 1636 C CA . SER B 1 15 ? -3.33 12.867 27.344 1 95.81 15 SER B CA 1
ATOM 1637 C C . SER B 1 15 ? -3.969 13.297 26.031 1 95.81 15 SER B C 1
ATOM 1639 O O . SER B 1 15 ? -5.055 13.883 26.016 1 95.81 15 SER B O 1
ATOM 1641 N N . ASP B 1 16 ? -3.361 12.992 24.875 1 96.69 16 ASP B N 1
ATOM 1642 C CA . ASP B 1 16 ? -3.889 13.367 23.578 1 96.69 16 ASP B CA 1
ATOM 1643 C C . ASP B 1 16 ? -4.863 12.312 23.047 1 96.69 16 ASP B C 1
ATOM 1645 O O . ASP B 1 16 ? -5.57 12.547 22.062 1 96.69 16 ASP B O 1
ATOM 1649 N N . LEU B 1 17 ? -4.906 11.18 23.688 1 96.44 17 LEU B N 1
ATOM 1650 C CA . LEU B 1 17 ? -5.598 10.016 23.141 1 96.44 17 LEU B CA 1
ATOM 1651 C C . LEU B 1 17 ? -7.074 10.312 22.922 1 96.44 17 LEU B C 1
ATOM 1653 O O . LEU B 1 17 ? -7.645 9.93 21.891 1 96.44 17 LEU B O 1
ATOM 1657 N N . GLU B 1 18 ? -7.703 10.984 23.828 1 96.12 18 GLU B N 1
ATOM 1658 C CA . GLU B 1 18 ? -9.125 11.305 23.688 1 96.12 18 GLU B CA 1
ATOM 1659 C C . GLU B 1 18 ? -9.367 12.219 22.5 1 96.12 18 GLU B C 1
ATOM 1661 O O . GLU B 1 18 ? -10.305 12.008 21.734 1 96.12 18 GLU B O 1
ATOM 1666 N N . SER B 1 19 ? -8.586 13.258 22.406 1 97.44 19 SER B N 1
ATOM 1667 C CA . SER B 1 19 ? -8.711 14.18 21.281 1 97.44 19 SER B CA 1
ATOM 1668 C C . SER B 1 19 ? -8.484 13.469 19.953 1 97.44 19 SER B C 1
ATOM 1670 O O . SER B 1 19 ? -9.188 13.727 18.969 1 97.44 19 SER B O 1
ATOM 1672 N N . LEU B 1 20 ? -7.551 12.562 19.938 1 97.44 20 LEU B N 1
ATOM 1673 C CA . LEU B 1 20 ? -7.262 11.797 18.734 1 97.44 20 LEU B CA 1
ATOM 1674 C C . LEU B 1 20 ? -8.422 10.875 18.375 1 97.44 20 LEU B C 1
ATOM 1676 O O . LEU B 1 20 ? -8.805 10.766 17.219 1 97.44 20 LEU B O 1
ATOM 1680 N N . LEU B 1 21 ? -8.914 10.258 19.375 1 97.31 21 LEU B N 1
ATOM 1681 C CA . LEU B 1 21 ? -10.062 9.391 19.141 1 97.31 21 LEU B CA 1
ATOM 1682 C C . LEU B 1 21 ? -11.242 10.18 18.594 1 97.31 21 LEU B C 1
ATOM 1684 O O . LEU B 1 21 ? -11.922 9.727 17.656 1 97.31 21 LEU B O 1
ATOM 1688 N N . ASN B 1 22 ? -11.469 11.328 19.141 1 97.25 22 ASN B N 1
ATOM 1689 C CA . ASN B 1 22 ? -12.523 12.203 18.641 1 97.25 22 ASN B CA 1
ATOM 1690 C C . ASN B 1 22 ? -12.281 12.609 17.203 1 97.25 22 ASN B C 1
ATOM 1692 O O . ASN B 1 22 ? -13.211 12.672 16.406 1 97.25 22 ASN B O 1
ATOM 1696 N N . LEU B 1 23 ? -11.102 12.883 16.891 1 98.19 23 LEU B N 1
ATOM 1697 C CA . LEU B 1 23 ? -10.719 13.227 15.516 1 98.19 23 LEU B CA 1
ATOM 1698 C C . LEU B 1 23 ? -11.047 12.086 14.562 1 98.19 23 LEU B C 1
ATOM 1700 O O . LEU B 1 23 ? -11.703 12.297 13.539 1 98.19 23 LEU B O 1
ATOM 1704 N N . TRP B 1 24 ? -10.68 10.859 14.922 1 97.56 24 TRP B N 1
ATOM 1705 C CA . TRP B 1 24 ? -10.906 9.68 14.094 1 97.56 24 TRP B CA 1
ATOM 1706 C C . TRP B 1 24 ? -12.391 9.344 14.008 1 97.56 24 TRP B C 1
ATOM 1708 O O . TRP B 1 24 ? -12.828 8.688 13.055 1 97.56 24 TRP B O 1
ATOM 1718 N N . ASN B 1 25 ? -13.094 9.797 14.984 1 97.88 25 ASN B N 1
ATOM 1719 C CA . ASN B 1 25 ? -14.516 9.484 15.031 1 97.88 25 ASN B CA 1
ATOM 1720 C C . ASN B 1 25 ? -15.352 10.602 14.414 1 97.88 25 ASN B C 1
ATOM 1722 O O . ASN B 1 25 ? -16.578 10.492 14.328 1 97.88 25 ASN B O 1
ATOM 1726 N N . ASP B 1 26 ? -14.727 11.719 14.086 1 98.19 26 ASP B N 1
ATOM 1727 C CA . ASP B 1 26 ? -15.477 12.805 13.461 1 98.19 26 ASP B CA 1
ATOM 1728 C C . ASP B 1 26 ? -16.094 12.352 12.148 1 98.19 26 ASP B C 1
ATOM 1730 O O . ASP B 1 26 ? -15.414 11.812 11.273 1 98.19 26 ASP B O 1
ATOM 1734 N N . PRO B 1 27 ? -17.375 12.578 11.969 1 96.69 27 PRO B N 1
ATOM 1735 C CA . PRO B 1 27 ? -18.078 12.039 10.797 1 96.69 27 PRO B CA 1
ATOM 1736 C C . PRO B 1 27 ? -17.625 12.688 9.492 1 96.69 27 PRO B C 1
ATOM 1738 O O . PRO B 1 27 ? -17.844 12.125 8.414 1 96.69 27 PRO B O 1
ATOM 1741 N N . LEU B 1 28 ? -17.062 13.844 9.562 1 96.62 28 LEU B N 1
ATOM 1742 C CA . LEU B 1 28 ? -16.578 14.5 8.359 1 96.62 28 LEU B CA 1
ATOM 1743 C C . LEU B 1 28 ? -15.141 14.07 8.047 1 96.62 28 LEU B C 1
ATOM 1745 O O . LEU B 1 28 ? -14.719 14.102 6.891 1 96.62 28 LEU B O 1
ATOM 1749 N N . VAL B 1 29 ? -14.414 13.641 9.016 1 97.62 29 VAL B N 1
ATOM 1750 C CA . VAL B 1 29 ? -13 13.305 8.867 1 97.62 29 VAL B CA 1
ATOM 1751 C C . VAL B 1 29 ? -12.859 11.828 8.523 1 97.62 29 VAL B C 1
ATOM 1753 O O . VAL B 1 29 ? -12.195 11.477 7.543 1 97.62 29 VAL B O 1
ATOM 1756 N N . GLN B 1 30 ? -13.484 10.93 9.234 1 97.31 30 GLN B N 1
ATOM 1757 C CA . GLN B 1 30 ? -13.266 9.492 9.156 1 97.31 30 GLN B CA 1
ATOM 1758 C C . GLN B 1 30 ? -13.438 8.992 7.723 1 97.31 30 GLN B C 1
ATOM 1760 O O . GLN B 1 30 ? -12.586 8.258 7.207 1 97.31 30 GLN B O 1
ATOM 1765 N N . PRO B 1 31 ? -14.492 9.453 7.004 1 96.12 31 PRO B N 1
ATOM 1766 C CA . PRO B 1 31 ? -14.672 8.93 5.645 1 96.12 31 PRO B CA 1
ATOM 1767 C C . PRO B 1 31 ? -13.586 9.406 4.684 1 96.12 31 PRO B C 1
ATOM 1769 O O . PRO B 1 31 ? -13.453 8.867 3.582 1 96.12 31 PRO B O 1
ATOM 1772 N N . MET B 1 32 ? -12.773 10.344 5.109 1 95.75 32 MET B N 1
ATOM 1773 C CA . MET B 1 32 ? -11.781 10.922 4.215 1 95.75 32 MET B CA 1
ATOM 1774 C C . MET B 1 32 ? -10.414 10.289 4.441 1 95.75 32 MET B C 1
ATOM 1776 O O . MET B 1 32 ? -9.5 10.445 3.625 1 95.75 32 MET B O 1
ATOM 1780 N N . ILE B 1 33 ? -10.344 9.523 5.512 1 95.06 33 ILE B N 1
ATOM 1781 C CA . ILE B 1 33 ? -8.977 9.18 5.891 1 95.06 33 ILE B CA 1
ATOM 1782 C C . ILE B 1 33 ? -8.82 7.664 5.953 1 95.06 33 ILE B C 1
ATOM 1784 O O . ILE B 1 33 ? -7.719 7.156 6.188 1 95.06 33 ILE B O 1
ATOM 1788 N N . THR B 1 34 ? -9.898 6.945 5.793 1 95.19 34 THR B N 1
ATOM 1789 C CA . THR B 1 34 ? -9.812 5.488 5.879 1 95.19 34 THR B CA 1
ATOM 1790 C C . THR B 1 34 ? -10.758 4.828 4.879 1 95.19 34 THR B C 1
ATOM 1792 O O . THR B 1 34 ? -11.82 5.371 4.566 1 95.19 34 THR B O 1
ATOM 1795 N N . ASN B 1 35 ? -10.344 3.703 4.387 1 95 35 ASN B N 1
ATOM 1796 C CA . ASN B 1 35 ? -11.227 2.9 3.549 1 95 35 ASN B CA 1
ATOM 1797 C C . ASN B 1 35 ? -11.852 1.754 4.332 1 95 35 ASN B C 1
ATOM 1799 O O . ASN B 1 35 ? -12.461 0.856 3.75 1 95 35 ASN B O 1
ATOM 1803 N N . GLU B 1 36 ? -11.734 1.761 5.625 1 94.19 36 GLU B N 1
ATOM 1804 C CA . GLU B 1 36 ? -12.391 0.795 6.508 1 94.19 36 GLU B CA 1
ATOM 1805 C C . GLU B 1 36 ? -13.859 1.146 6.715 1 94.19 36 GLU B C 1
ATOM 1807 O O . GLU B 1 36 ? -14.367 2.1 6.121 1 94.19 36 GLU B O 1
ATOM 1812 N N . TYR B 1 37 ? -14.539 0.264 7.543 1 94.75 37 TYR B N 1
ATOM 1813 C CA . TYR B 1 37 ? -15.906 0.591 7.941 1 94.75 37 TYR B CA 1
ATOM 1814 C C . TYR B 1 37 ? -15.953 1.927 8.672 1 94.75 37 TYR B C 1
ATOM 1816 O O . TYR B 1 37 ? -15.133 2.189 9.555 1 94.75 37 TYR B O 1
ATOM 1824 N N . ILE B 1 38 ? -16.859 2.723 8.227 1 95.62 38 ILE B N 1
ATOM 1825 C CA . ILE B 1 38 ? -17.094 3.963 8.953 1 95.62 38 ILE B CA 1
ATOM 1826 C C . ILE B 1 38 ? -18.047 3.695 10.133 1 95.62 38 ILE B C 1
ATOM 1828 O O . ILE B 1 38 ? -19.25 3.557 9.945 1 95.62 38 ILE B O 1
ATOM 1832 N N . VAL B 1 39 ? -17.5 3.605 11.297 1 96 39 VAL B N 1
ATOM 1833 C CA . VAL B 1 39 ? -18.203 3.252 12.523 1 96 39 VAL B CA 1
ATOM 1834 C C . VAL B 1 39 ? -17.547 3.947 13.719 1 96 39 VAL B C 1
ATOM 1836 O O . VAL B 1 39 ? -16.375 4.332 13.656 1 96 39 VAL B O 1
ATOM 1839 N N . PRO B 1 40 ? -18.312 4.234 14.742 1 96.81 40 PRO B N 1
ATOM 1840 C CA . PRO B 1 40 ? -17.656 4.754 15.945 1 96.81 40 PRO B CA 1
ATOM 1841 C C . PRO B 1 40 ? -16.547 3.828 16.469 1 96.81 40 PRO B C 1
ATOM 1843 O O . PRO B 1 40 ? -16.766 2.623 16.609 1 96.81 40 PRO B O 1
ATOM 1846 N N . ARG B 1 41 ? -15.414 4.426 16.688 1 96.12 41 ARG B N 1
ATOM 1847 C CA . ARG B 1 41 ? -14.281 3.68 17.219 1 96.12 41 ARG B CA 1
ATOM 1848 C C . ARG B 1 41 ? -14.164 3.861 18.734 1 96.12 41 ARG B C 1
ATOM 1850 O O . ARG B 1 41 ? -14.375 4.961 19.25 1 96.12 41 ARG B O 1
ATOM 1857 N N . GLY B 1 42 ? -13.82 2.758 19.375 1 95.38 42 GLY B N 1
ATOM 1858 C CA . GLY B 1 42 ? -13.805 2.781 20.828 1 95.38 42 GLY B CA 1
ATOM 1859 C C . GLY B 1 42 ? -12.43 2.52 21.422 1 95.38 42 GLY B C 1
ATOM 1860 O O . GLY B 1 42 ? -11.414 2.945 20.844 1 95.38 42 GLY B O 1
ATOM 1861 N N . ASN B 1 43 ? -12.352 1.859 22.531 1 92.75 43 ASN B N 1
ATOM 1862 C CA . ASN B 1 43 ? -11.141 1.697 23.328 1 92.75 43 ASN B CA 1
ATOM 1863 C C . ASN B 1 43 ? -10.102 0.847 22.594 1 92.75 43 ASN B C 1
ATOM 1865 O O . ASN B 1 43 ? -8.898 1.108 22.688 1 92.75 43 ASN B O 1
ATOM 1869 N N . ARG B 1 44 ? -10.617 -0.15 21.969 1 92.69 44 ARG B N 1
ATOM 1870 C CA . ARG B 1 44 ? -9.68 -0.985 21.219 1 92.69 44 ARG B CA 1
ATOM 1871 C C . ARG B 1 44 ? -8.922 -0.167 20.188 1 92.69 44 ARG B C 1
ATOM 1873 O O . ARG B 1 44 ? -7.715 -0.349 20 1 92.69 44 ARG B O 1
ATOM 1880 N N . PHE B 1 45 ? -9.648 0.641 19.594 1 94.62 45 PHE B N 1
ATOM 1881 C CA . PHE B 1 45 ? -9.016 1.49 18.594 1 94.62 45 PHE B CA 1
ATOM 1882 C C . PHE B 1 45 ? -8.086 2.502 19.25 1 94.62 45 PHE B C 1
ATOM 1884 O O . PHE B 1 45 ? -7.023 2.822 18.719 1 94.62 45 PHE B O 1
ATOM 1891 N N . ALA B 1 46 ? -8.461 3.027 20.359 1 94.12 46 ALA B N 1
ATOM 1892 C CA . ALA B 1 46 ? -7.586 3.932 21.109 1 94.12 46 ALA B CA 1
ATOM 1893 C C . ALA B 1 46 ? -6.25 3.271 21.422 1 94.12 46 ALA B C 1
ATOM 1895 O O . ALA B 1 46 ? -5.195 3.906 21.312 1 94.12 46 ALA B O 1
ATOM 1896 N N . GLU B 1 47 ? -6.25 2.062 21.781 1 94.06 47 GLU B N 1
ATOM 1897 C CA . GLU B 1 47 ? -5.02 1.32 22.047 1 94.06 47 GLU B CA 1
ATOM 1898 C C . GLU B 1 47 ? -4.195 1.146 20.766 1 94.06 47 GLU B C 1
ATOM 1900 O O . GLU B 1 47 ? -2.967 1.237 20.797 1 94.06 47 GLU B O 1
ATOM 1905 N N . TYR B 1 48 ? -4.91 0.855 19.781 1 93.69 48 TYR B N 1
ATOM 1906 C CA . TYR B 1 48 ? -4.242 0.774 18.484 1 93.69 48 TYR B CA 1
ATOM 1907 C C . TYR B 1 48 ? -3.523 2.078 18.156 1 93.69 48 TYR B C 1
ATOM 1909 O O . TYR B 1 48 ? -2.371 2.068 17.719 1 93.69 48 TYR B O 1
ATOM 1917 N N . LEU B 1 49 ? -4.199 3.203 18.359 1 93.44 49 LEU B N 1
ATOM 1918 C CA . LEU B 1 49 ? -3.621 4.516 18.109 1 93.44 49 LEU B CA 1
ATOM 1919 C C . LEU B 1 49 ? -2.379 4.742 18.953 1 93.44 49 LEU B C 1
ATOM 1921 O O . LEU B 1 49 ? -1.376 5.273 18.469 1 93.44 49 LEU B O 1
ATOM 1925 N N . ARG B 1 50 ? -2.439 4.355 20.156 1 93.19 50 ARG B N 1
ATOM 1926 C CA . ARG B 1 50 ? -1.31 4.488 21.078 1 93.19 50 ARG B CA 1
ATOM 1927 C C . ARG B 1 50 ? -0.099 3.715 20.562 1 93.19 50 ARG B C 1
ATOM 1929 O O . ARG B 1 50 ? 1.015 4.242 20.531 1 93.19 50 ARG B O 1
ATOM 1936 N N . LYS B 1 51 ? -0.321 2.525 20.141 1 92.5 51 LYS B N 1
ATOM 1937 C CA . LYS B 1 51 ? 0.751 1.685 19.625 1 92.5 51 LYS B CA 1
ATOM 1938 C C . LYS B 1 51 ? 1.316 2.26 18.328 1 92.5 51 LYS B C 1
ATOM 1940 O O . LYS B 1 51 ? 2.525 2.213 18.094 1 92.5 51 LYS B O 1
ATOM 1945 N N . ALA B 1 52 ? 0.396 2.725 17.531 1 90.5 52 ALA B N 1
ATOM 1946 C CA . ALA B 1 52 ? 0.813 3.309 16.25 1 90.5 52 ALA B CA 1
ATOM 1947 C C . ALA B 1 52 ? 1.707 4.527 16.469 1 90.5 52 ALA B C 1
ATOM 1949 O O . ALA B 1 52 ? 2.711 4.703 15.781 1 90.5 52 ALA B O 1
ATOM 1950 N N . ALA B 1 53 ? 1.351 5.328 17.422 1 89.25 53 ALA B N 1
ATOM 1951 C CA . ALA B 1 53 ? 2.104 6.543 17.719 1 89.25 53 ALA B CA 1
ATOM 1952 C C . ALA B 1 53 ? 3.527 6.211 18.156 1 89.25 53 ALA B C 1
ATOM 1954 O O . ALA B 1 53 ? 4.453 6.992 17.922 1 89.25 53 ALA B O 1
ATOM 1955 N N . ASP B 1 54 ? 3.717 5.016 18.641 1 88.38 54 ASP B N 1
ATOM 1956 C CA . ASP B 1 54 ? 5.016 4.617 19.172 1 88.38 54 ASP B CA 1
ATOM 1957 C C . ASP B 1 54 ? 5.742 3.682 18.203 1 88.38 54 ASP B C 1
ATOM 1959 O O . ASP B 1 54 ? 6.816 3.166 18.531 1 88.38 54 ASP B O 1
ATOM 1963 N N . SER B 1 55 ? 5.129 3.412 17.141 1 89.62 55 SER B N 1
ATOM 1964 C CA . SER B 1 55 ? 5.707 2.469 16.188 1 89.62 55 SER B CA 1
ATOM 1965 C C . SER B 1 55 ? 7.016 2.996 15.609 1 89.62 55 SER B C 1
ATOM 1967 O O . SER B 1 55 ? 7.117 4.176 15.266 1 89.62 55 SER B O 1
ATOM 1969 N N . GLU B 1 56 ? 7.961 2.105 15.391 1 84.62 56 GLU B N 1
ATOM 1970 C CA . GLU B 1 56 ? 9.242 2.463 14.789 1 84.62 56 GLU B CA 1
ATOM 1971 C C . GLU B 1 56 ? 9.078 2.832 13.312 1 84.62 56 GLU B C 1
ATOM 1973 O O . GLU B 1 56 ? 9.938 3.498 12.734 1 84.62 56 GLU B O 1
ATOM 1978 N N . LYS B 1 57 ? 8.039 2.416 12.727 1 87.69 57 LYS B N 1
ATOM 1979 C CA . LYS B 1 57 ? 7.797 2.721 11.32 1 87.69 57 LYS B CA 1
ATOM 1980 C C . LYS B 1 57 ? 7.387 4.18 11.133 1 87.69 57 LYS B C 1
ATOM 1982 O O . LYS B 1 57 ? 7.453 4.715 10.023 1 87.69 57 LYS B O 1
ATOM 1987 N N . ASN B 1 58 ? 6.848 4.691 12.188 1 91 58 ASN B N 1
ATOM 1988 C CA . ASN B 1 58 ? 6.516 6.113 12.18 1 91 58 ASN B CA 1
ATOM 1989 C C . ASN B 1 58 ? 7.734 6.973 12.5 1 91 58 ASN B C 1
ATOM 1991 O O . ASN B 1 58 ? 8.031 7.219 13.672 1 91 58 ASN B O 1
ATOM 1995 N N . ILE B 1 59 ? 8.367 7.453 11.484 1 92.88 59 ILE B N 1
ATOM 1996 C CA . ILE B 1 59 ? 9.594 8.211 11.719 1 92.88 59 ILE B CA 1
ATOM 1997 C C . ILE B 1 59 ? 9.25 9.625 12.164 1 92.88 59 ILE B C 1
ATOM 1999 O O . ILE B 1 59 ? 10.094 10.336 12.711 1 92.88 59 ILE B O 1
ATOM 2003 N N . LEU B 1 60 ? 8.07 10.008 11.828 1 94.56 60 LEU B N 1
ATOM 2004 C CA . LEU B 1 60 ? 7.5 11.273 12.281 1 94.56 60 LEU B CA 1
ATOM 2005 C C . LEU B 1 60 ? 6.031 11.102 12.656 1 94.56 60 LEU B C 1
ATOM 2007 O O . LEU B 1 60 ? 5.227 10.633 11.844 1 94.56 60 LEU B O 1
ATOM 2011 N N . TRP B 1 61 ? 5.703 11.305 13.844 1 96.19 61 TRP B N 1
ATOM 2012 C CA . TRP B 1 61 ? 4.328 11.312 14.336 1 96.19 61 TRP B CA 1
ATOM 2013 C C . TRP B 1 61 ? 4.082 12.516 15.242 1 96.19 61 TRP B C 1
ATOM 2015 O O . TRP B 1 61 ? 4.625 12.586 16.344 1 96.19 61 TRP B O 1
ATOM 2025 N N . LEU B 1 62 ? 3.229 13.461 14.766 1 97.5 62 LEU B N 1
ATOM 2026 C CA . LEU B 1 62 ? 3.137 14.75 15.445 1 97.5 62 LEU B CA 1
ATOM 2027 C C . LEU B 1 62 ? 1.683 15.109 15.734 1 97.5 62 LEU B C 1
ATOM 2029 O O . LEU B 1 62 ? 0.809 14.906 14.883 1 97.5 62 LEU B O 1
ATOM 2033 N N . VAL B 1 63 ? 1.457 15.617 16.906 1 98.38 63 VAL B N 1
ATOM 2034 C CA . VAL B 1 63 ? 0.211 16.297 17.25 1 98.38 63 VAL B CA 1
ATOM 2035 C C . VAL B 1 63 ? 0.299 17.766 16.859 1 98.38 63 VAL B C 1
ATOM 2037 O O . VAL B 1 63 ? 1.316 18.422 17.109 1 98.38 63 VAL B O 1
ATOM 2040 N N . VAL B 1 64 ? -0.725 18.25 16.234 1 98.75 64 VAL B N 1
ATOM 2041 C CA . VAL B 1 64 ? -0.794 19.641 15.812 1 98.75 64 VAL B CA 1
ATOM 2042 C C . VAL B 1 64 ? -1.639 20.453 16.797 1 98.75 64 VAL B C 1
ATOM 2044 O O . VAL B 1 64 ? -2.777 20.078 17.094 1 98.75 64 VAL B O 1
ATOM 2047 N N . GLU B 1 65 ? -1.08 21.531 17.266 1 98.44 65 GLU B N 1
ATOM 2048 C CA . GLU B 1 65 ? -1.764 22.438 18.188 1 98.44 65 GLU B CA 1
ATOM 2049 C C . GLU B 1 65 ? -1.715 23.875 17.688 1 98.44 65 GLU B C 1
ATOM 2051 O O . GLU B 1 65 ? -0.706 24.312 17.141 1 98.44 65 GLU B O 1
ATOM 2056 N N . ALA B 1 66 ? -2.809 24.594 17.938 1 98.25 66 ALA B N 1
ATOM 2057 C CA . ALA B 1 66 ? -2.801 26.016 17.641 1 98.25 66 ALA B CA 1
ATOM 2058 C C . ALA B 1 66 ? -1.95 26.781 18.656 1 98.25 66 ALA B C 1
ATOM 2060 O O . ALA B 1 66 ? -2.146 26.656 19.859 1 98.25 66 ALA B O 1
ATOM 2061 N N . ARG B 1 67 ? -1.083 27.609 18.156 1 97.31 67 ARG B N 1
ATOM 2062 C CA . ARG B 1 67 ? -0.156 28.312 19.031 1 97.31 67 ARG B CA 1
ATOM 2063 C C . ARG B 1 67 ? -0.898 29.281 19.938 1 97.31 67 ARG B C 1
ATOM 2065 O O . ARG B 1 67 ? -0.587 29.391 21.141 1 97.31 67 ARG B O 1
ATOM 2072 N N . GLU B 1 68 ? -1.827 29.953 19.453 1 96.06 68 GLU B N 1
ATOM 2073 C CA . GLU B 1 68 ? -2.488 31.031 20.203 1 96.06 68 GLU B CA 1
ATOM 2074 C C . GLU B 1 68 ? -3.416 30.453 21.266 1 96.06 68 GLU B C 1
ATOM 2076 O O . GLU B 1 68 ? -3.4 30.906 22.406 1 96.06 68 GLU B O 1
ATOM 2081 N N . SER B 1 69 ? -4.215 29.453 21 1 96.12 69 SER B N 1
ATOM 2082 C CA . SER B 1 69 ? -5.25 28.953 21.906 1 96.12 69 SER B CA 1
ATOM 2083 C C . SER B 1 69 ? -4.781 27.719 22.641 1 96.12 69 SER B C 1
ATOM 2085 O O . SER B 1 69 ? -5.355 27.344 23.672 1 96.12 69 SER B O 1
ATOM 2087 N N . GLY B 1 70 ? -3.814 27 22.109 1 96.06 70 GLY B N 1
ATOM 2088 C CA . GLY B 1 70 ? -3.387 25.734 22.656 1 96.06 70 GLY B CA 1
ATOM 2089 C C . GLY B 1 70 ? -4.312 24.578 22.312 1 96.06 70 GLY B C 1
ATOM 2090 O O . GLY B 1 70 ? -4.113 23.453 22.781 1 96.06 70 GLY B O 1
ATOM 2091 N N . GLU B 1 71 ? -5.234 24.859 21.453 1 97.12 71 GLU B N 1
ATOM 2092 C CA . GLU B 1 71 ? -6.242 23.859 21.109 1 97.12 71 GLU B CA 1
ATOM 2093 C C . GLU B 1 71 ? -5.652 22.781 20.203 1 97.12 71 GLU B C 1
ATOM 2095 O O . GLU B 1 71 ? -4.812 23.062 19.344 1 97.12 71 GLU B O 1
ATOM 2100 N N . PHE B 1 72 ? -6.191 21.547 20.469 1 98.31 72 PHE B N 1
ATOM 2101 C CA . PHE B 1 72 ? -5.883 20.422 19.578 1 98.31 72 PHE B CA 1
ATOM 2102 C C . PHE B 1 72 ? -6.441 20.672 18.188 1 98.31 72 PHE B C 1
ATOM 2104 O O . PHE B 1 72 ? -7.637 20.938 18.031 1 98.31 72 PHE B O 1
ATOM 2111 N N . VAL B 1 73 ? -5.555 20.625 17.188 1 98.69 73 VAL B N 1
ATOM 2112 C CA . VAL B 1 73 ? -5.961 20.906 15.82 1 98.69 73 VAL B CA 1
ATOM 2113 C C . VAL B 1 73 ? -6.066 19.609 15.031 1 98.69 73 VAL B C 1
ATOM 2115 O O . VAL B 1 73 ? -6.977 19.438 14.219 1 98.69 73 VAL B O 1
ATOM 2118 N N . GLY B 1 74 ? -5.113 18.688 15.242 1 98.62 74 GLY B N 1
ATOM 2119 C CA . GLY B 1 74 ? -5.109 17.438 14.492 1 98.62 74 GLY B CA 1
ATOM 2120 C C . GLY B 1 74 ? -3.809 16.672 14.617 1 98.62 74 GLY B C 1
ATOM 2121 O O . GLY B 1 74 ? -3.164 16.703 15.672 1 98.62 74 GLY B O 1
ATOM 2122 N N . GLN B 1 75 ? -3.52 15.883 13.609 1 98.31 75 GLN B N 1
ATOM 2123 C CA . GLN B 1 75 ? -2.387 14.961 13.633 1 98.31 75 GLN B CA 1
ATOM 2124 C C . GLN B 1 75 ? -1.804 14.773 12.234 1 98.31 75 GLN B C 1
ATOM 2126 O O . GLN B 1 75 ? -2.533 14.812 11.242 1 98.31 75 GLN B O 1
ATOM 2131 N N . THR B 1 76 ? -0.489 14.609 12.211 1 98.38 76 THR B N 1
ATOM 2132 C CA . THR B 1 76 ? 0.208 14.289 10.969 1 98.38 76 THR B CA 1
ATOM 2133 C C . THR B 1 76 ? 1.298 13.25 11.211 1 98.38 76 THR B C 1
ATOM 2135 O O . THR B 1 76 ? 1.785 13.102 12.328 1 98.38 76 THR B O 1
ATOM 2138 N N . SER B 1 77 ? 1.624 12.555 10.109 1 97.81 77 SER B N 1
ATOM 2139 C CA . SER B 1 77 ? 2.631 11.516 10.281 1 97.81 77 SER B CA 1
ATOM 2140 C C . SER B 1 77 ? 3.328 11.195 8.969 1 97.81 77 SER B C 1
ATOM 2142 O O . SER B 1 77 ? 2.805 11.492 7.891 1 97.81 77 SER B O 1
ATOM 2144 N N . VAL B 1 78 ? 4.551 10.719 9.078 1 97.94 78 VAL B N 1
ATOM 2145 C CA . VAL B 1 78 ? 5.297 10.086 7.992 1 97.94 78 VAL B CA 1
ATOM 2146 C C . VAL B 1 78 ? 5.734 8.688 8.406 1 97.94 78 VAL B C 1
ATOM 2148 O O . VAL B 1 78 ? 6.434 8.523 9.406 1 97.94 78 VAL B O 1
ATOM 2151 N N . THR B 1 79 ? 5.293 7.73 7.66 1 96.81 79 THR B N 1
ATOM 2152 C CA . THR B 1 79 ? 5.691 6.348 7.902 1 96.81 79 THR B CA 1
ATOM 2153 C C . THR B 1 79 ? 6.66 5.871 6.824 1 96.81 79 THR B C 1
ATOM 2155 O O . THR B 1 79 ? 6.492 6.188 5.648 1 96.81 79 THR B O 1
ATOM 2158 N N . VAL B 1 80 ? 7.656 5.098 7.27 1 94.12 80 VAL B N 1
ATOM 2159 C CA . VAL B 1 80 ? 8.602 4.516 6.324 1 94.12 80 VAL B CA 1
ATOM 2160 C C . VAL B 1 80 ? 8.531 2.99 6.395 1 94.12 80 VAL B C 1
ATOM 2162 O O . VAL B 1 80 ? 8.836 2.395 7.43 1 94.12 80 VAL B O 1
ATOM 2165 N N . GLY B 1 81 ? 8.062 2.381 5.301 1 81.31 81 GLY B N 1
ATOM 2166 C CA . GLY B 1 81 ? 7.969 0.931 5.258 1 81.31 81 GLY B CA 1
ATOM 2167 C C . GLY B 1 81 ? 9.297 0.253 4.992 1 81.31 81 GLY B C 1
ATOM 2168 O O . GLY B 1 81 ? 9.57 -0.828 5.52 1 81.31 81 GLY B O 1
ATOM 2169 N N . ASN B 1 82 ? 10.109 0.811 4.066 1 80.19 82 ASN B N 1
ATOM 2170 C CA . ASN B 1 82 ? 11.422 0.247 3.752 1 80.19 82 ASN B CA 1
ATOM 2171 C C . ASN B 1 82 ? 12.523 1.296 3.869 1 80.19 82 ASN B C 1
ATOM 2173 O O . ASN B 1 82 ? 12.586 2.227 3.062 1 80.19 82 ASN B O 1
ATOM 2177 N N . PRO B 1 83 ? 13.414 1.144 4.797 1 87.69 83 PRO B N 1
ATOM 2178 C CA . PRO B 1 83 ? 14.461 2.146 4.996 1 87.69 83 PRO B CA 1
ATOM 2179 C C . PRO B 1 83 ? 15.438 2.219 3.824 1 87.69 83 PRO B C 1
ATOM 2181 O O . PRO B 1 83 ? 15.969 3.289 3.525 1 87.69 83 PRO B O 1
ATOM 2184 N N . LYS B 1 84 ? 15.578 1.089 3.145 1 93.12 84 LYS B N 1
ATOM 2185 C CA . LYS B 1 84 ? 16.531 1.029 2.035 1 93.12 84 LYS B CA 1
ATOM 2186 C C . LYS B 1 84 ? 16.188 2.064 0.966 1 93.12 84 LYS B C 1
ATOM 2188 O O . LYS B 1 84 ? 17.078 2.744 0.448 1 93.12 84 LYS B O 1
ATOM 2193 N N . ASN B 1 85 ? 14.969 2.26 0.754 1 96.25 85 ASN B N 1
ATOM 2194 C CA . ASN B 1 85 ? 14.547 3.061 -0.393 1 96.25 85 ASN B CA 1
ATOM 2195 C C . ASN B 1 85 ? 14.117 4.461 0.029 1 96.25 85 ASN B C 1
ATOM 2197 O O . ASN B 1 85 ? 13.727 5.273 -0.812 1 96.25 85 ASN B O 1
ATOM 2201 N N . ARG B 1 86 ? 14.141 4.727 1.357 1 95.75 86 ARG B N 1
ATOM 2202 C CA . ARG B 1 86 ? 13.836 6.059 1.874 1 95.75 86 ARG B CA 1
ATOM 2203 C C . ARG B 1 86 ? 12.516 6.574 1.306 1 95.75 86 ARG B C 1
ATOM 2205 O O . ARG B 1 86 ? 12.445 7.711 0.829 1 95.75 86 ARG B O 1
ATOM 2212 N N . ASP B 1 87 ? 11.547 5.703 1.289 1 96.56 87 ASP B N 1
ATOM 2213 C CA . ASP B 1 87 ? 10.203 6 0.805 1 96.56 87 ASP B CA 1
ATOM 2214 C C . ASP B 1 87 ? 9.25 6.266 1.966 1 96.56 87 ASP B C 1
ATOM 2216 O O . ASP B 1 87 ? 8.852 5.336 2.672 1 96.56 87 ASP B O 1
ATOM 2220 N N . GLY B 1 88 ? 8.836 7.516 2.166 1 97.5 88 GLY B N 1
ATOM 2221 C CA . GLY B 1 88 ? 7.91 7.871 3.229 1 97.5 88 GLY B CA 1
ATOM 2222 C C . GLY B 1 88 ? 6.469 7.973 2.758 1 97.5 88 GLY B C 1
ATOM 2223 O O . GLY B 1 88 ? 6.211 8.352 1.615 1 97.5 88 GLY B O 1
ATOM 2224 N N . THR B 1 89 ? 5.527 7.629 3.588 1 98.31 89 THR B N 1
ATOM 2225 C CA . THR B 1 89 ? 4.102 7.832 3.361 1 98.31 89 THR B CA 1
ATOM 2226 C C . THR B 1 89 ? 3.559 8.922 4.285 1 98.31 89 THR B C 1
ATOM 2228 O O . THR B 1 89 ? 3.707 8.836 5.504 1 98.31 89 THR B O 1
ATOM 2231 N N . PHE B 1 90 ? 2.969 9.852 3.652 1 98.5 90 PHE B N 1
ATOM 2232 C CA . PHE B 1 90 ? 2.518 11.047 4.363 1 98.5 90 PHE B CA 1
ATOM 2233 C C . PHE B 1 90 ? 1.022 10.969 4.645 1 98.5 90 PHE B C 1
ATOM 2235 O O . PHE B 1 90 ? 0.246 10.523 3.801 1 98.5 90 PHE B O 1
ATOM 2242 N N . GLY B 1 91 ? 0.649 11.414 5.836 1 98.25 91 GLY B N 1
ATOM 2243 C CA . GLY B 1 91 ? -0.744 11.57 6.219 1 98.25 91 GLY B CA 1
ATOM 2244 C C . GLY B 1 91 ? -0.986 12.797 7.086 1 98.25 91 GLY B C 1
ATOM 2245 O O . GLY B 1 91 ? -0.129 13.172 7.891 1 98.25 91 GLY B O 1
ATOM 2246 N N . ILE B 1 92 ? -2.164 13.32 6.973 1 98.5 92 ILE B N 1
ATOM 2247 C CA . ILE B 1 92 ? -2.566 14.469 7.785 1 98.5 92 ILE B CA 1
ATOM 2248 C C . ILE B 1 92 ? -4.078 14.43 8.008 1 98.5 92 ILE B C 1
ATOM 2250 O O . ILE B 1 92 ? -4.84 14.086 7.105 1 98.5 92 ILE B O 1
ATOM 2254 N N . MET B 1 93 ? -4.496 14.727 9.188 1 98.12 93 MET B N 1
ATOM 2255 C CA . MET B 1 93 ? -5.902 14.883 9.547 1 98.12 93 MET B CA 1
ATOM 2256 C C . MET B 1 93 ? -6.086 16.031 10.539 1 98.12 93 MET B C 1
ATOM 2258 O O . MET B 1 93 ? -5.402 16.078 11.562 1 98.12 93 MET B O 1
ATOM 2262 N N . LEU B 1 94 ? -6.926 16.953 10.203 1 98.44 94 LEU B N 1
ATOM 2263 C CA . LEU B 1 94 ? -7.262 18.078 11.078 1 98.44 94 LEU B CA 1
ATOM 2264 C C . LEU B 1 94 ? -8.758 18.094 11.391 1 98.44 94 LEU B C 1
ATOM 2266 O O . LEU B 1 94 ? -9.57 17.656 10.57 1 98.44 94 LEU B O 1
ATOM 2270 N N . LEU B 1 95 ? -9.07 18.656 12.531 1 98.5 95 LEU B N 1
ATOM 2271 C CA . LEU B 1 95 ? -10.477 18.828 12.867 1 98.5 95 LEU B CA 1
ATOM 2272 C C . LEU B 1 95 ? -11.148 19.797 11.883 1 98.5 95 LEU B C 1
ATOM 2274 O O . LEU B 1 95 ? -10.547 20.797 11.484 1 98.5 95 LEU B O 1
ATOM 2278 N N . PRO B 1 96 ? -12.438 19.547 11.625 1 97.75 96 PRO B N 1
ATOM 2279 C CA . PRO B 1 96 ? -13.141 20.328 10.609 1 97.75 96 PRO B CA 1
ATOM 2280 C C . PRO B 1 96 ? -13.18 21.828 10.93 1 97.75 96 PRO B C 1
ATOM 2282 O O . PRO B 1 96 ? -13.117 22.656 10.016 1 97.75 96 PRO B O 1
ATOM 2285 N N . GLN B 1 97 ? -13.25 22.188 12.148 1 96.94 97 GLN B N 1
ATOM 2286 C CA . GLN B 1 97 ? -13.352 23.609 12.516 1 96.94 97 GLN B CA 1
ATOM 2287 C C . GLN B 1 97 ? -12.102 24.375 12.109 1 96.94 97 GLN B C 1
ATOM 2289 O O . GLN B 1 97 ? -12.102 25.609 12.086 1 96.94 97 GLN B O 1
ATOM 2294 N N . PHE B 1 98 ? -11.07 23.672 11.766 1 97.06 98 PHE B N 1
ATOM 2295 C CA . PHE B 1 98 ? -9.82 24.344 11.398 1 97.06 98 PHE B CA 1
ATOM 2296 C C . PHE B 1 98 ? -9.586 24.25 9.898 1 97.06 98 PHE B C 1
ATOM 2298 O O . PHE B 1 98 ? -8.555 24.703 9.406 1 97.06 98 PHE B O 1
ATOM 2305 N N . TRP B 1 99 ? -10.484 23.625 9.172 1 95.81 99 TRP B N 1
ATOM 2306 C CA . TRP B 1 99 ? -10.367 23.547 7.723 1 95.81 99 TRP B CA 1
ATOM 2307 C C . TRP B 1 99 ? -10.523 24.922 7.082 1 95.81 99 TRP B C 1
ATOM 2309 O O . TRP B 1 99 ? -11.266 25.766 7.586 1 95.81 99 TRP B O 1
ATOM 2319 N N . GLY B 1 100 ? -9.797 25.141 5.996 1 93.94 100 GLY B N 1
ATOM 2320 C CA . GLY B 1 100 ? -9.945 26.359 5.234 1 93.94 100 GLY B CA 1
ATOM 2321 C C . GLY B 1 100 ? -9.227 27.547 5.863 1 93.94 100 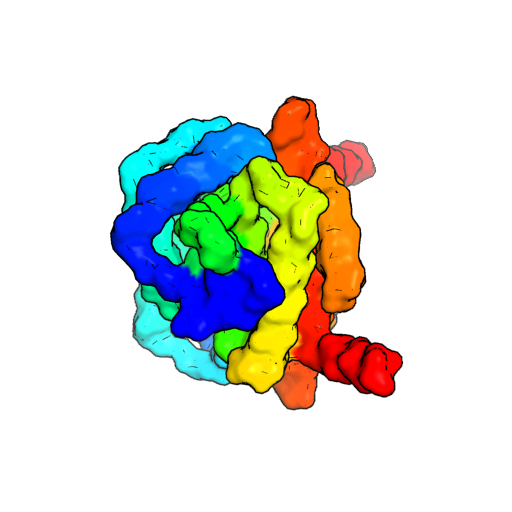GLY B C 1
ATOM 2322 O O . GLY B 1 100 ? -9.453 28.688 5.48 1 93.94 100 GLY B O 1
ATOM 2323 N N . GLN B 1 101 ? -8.422 27.266 6.809 1 94.88 101 GLN B N 1
ATOM 2324 C CA . GLN B 1 101 ? -7.734 28.344 7.523 1 94.88 101 GLN B CA 1
ATOM 2325 C C . GLN B 1 101 ? -6.246 28.359 7.188 1 94.88 101 GLN B C 1
ATOM 2327 O O . GLN B 1 101 ? -5.48 29.109 7.785 1 94.88 101 GLN B O 1
ATOM 2332 N N . GLY B 1 102 ? -5.887 27.516 6.301 1 96.5 102 GLY B N 1
ATOM 2333 C CA . GLY B 1 102 ? -4.496 27.484 5.879 1 96.5 102 GLY B CA 1
ATOM 2334 C C . GLY B 1 102 ? -3.639 26.547 6.719 1 96.5 102 GLY B C 1
ATOM 2335 O O . GLY B 1 102 ? -2.467 26.328 6.406 1 96.5 102 GLY B O 1
ATOM 2336 N N . TYR B 1 103 ? -4.152 25.969 7.773 1 97.88 103 TYR B N 1
ATOM 2337 C CA . TYR B 1 103 ? -3.395 25.109 8.68 1 97.88 103 TYR B CA 1
ATOM 2338 C C . TYR B 1 103 ? -2.904 23.859 7.961 1 97.88 103 TYR B C 1
ATOM 2340 O O . TYR B 1 103 ? -1.787 23.391 8.203 1 97.88 103 TYR B O 1
ATOM 2348 N N . GLY B 1 104 ? -3.738 23.266 7.102 1 97.88 104 GLY B N 1
ATOM 2349 C CA . GLY B 1 104 ? -3.303 22.125 6.305 1 97.88 104 GLY B CA 1
ATOM 2350 C C . GLY B 1 104 ? -2.074 22.422 5.465 1 97.88 104 GLY B C 1
ATOM 2351 O O . GLY B 1 104 ? -1.153 21.609 5.391 1 97.88 104 GLY B O 1
ATOM 2352 N N . THR B 1 105 ? -2.166 23.578 4.867 1 97.88 105 THR B N 1
ATOM 2353 C CA . THR B 1 105 ? -1.041 24.016 4.047 1 97.88 105 THR B CA 1
ATOM 2354 C C . THR B 1 105 ? 0.215 24.172 4.898 1 97.88 105 THR B C 1
ATOM 2356 O O . THR B 1 105 ? 1.291 23.703 4.523 1 97.88 105 THR B O 1
ATOM 2359 N N . GLU B 1 106 ? 0.047 24.812 6.02 1 98 106 GLU B N 1
ATOM 2360 C CA . GLU B 1 106 ? 1.165 25.062 6.922 1 98 106 GLU B CA 1
ATOM 2361 C C . GLU B 1 106 ? 1.811 23.75 7.375 1 98 106 GLU B C 1
ATOM 2363 O O . GLU B 1 106 ? 3.031 23.609 7.301 1 98 106 GLU B O 1
ATOM 2368 N N . VAL B 1 107 ? 1.038 22.828 7.82 1 98.5 107 VAL B N 1
ATOM 2369 C CA . VAL B 1 107 ? 1.525 21.547 8.312 1 98.5 107 VAL B CA 1
ATOM 2370 C C . VAL B 1 107 ? 2.188 20.766 7.176 1 98.5 107 VAL B C 1
ATOM 2372 O O . VAL B 1 107 ? 3.299 20.25 7.328 1 98.5 107 VAL B O 1
ATOM 2375 N N . THR B 1 108 ? 1.523 20.672 6.035 1 98.56 108 THR B N 1
ATOM 2376 C CA . THR B 1 108 ? 2.023 19.891 4.906 1 98.56 108 THR B CA 1
ATOM 2377 C C . THR B 1 108 ? 3.348 20.469 4.402 1 98.56 108 THR B C 1
ATOM 2379 O O . THR B 1 108 ? 4.289 19.719 4.137 1 98.56 108 THR B O 1
ATOM 2382 N N . LYS B 1 109 ? 3.402 21.734 4.312 1 98.06 109 LYS B N 1
ATOM 2383 C CA . LYS B 1 109 ? 4.645 22.391 3.898 1 98.06 109 LYS B CA 1
ATOM 2384 C C . LYS B 1 109 ? 5.793 22.031 4.84 1 98.06 109 LYS B C 1
ATOM 2386 O O . LYS B 1 109 ? 6.887 21.688 4.391 1 98.06 109 LYS B O 1
ATOM 2391 N N . PHE B 1 110 ? 5.559 22.188 6.09 1 98.38 110 PHE B N 1
ATOM 2392 C CA . PHE B 1 110 ? 6.574 21.844 7.078 1 98.38 110 PHE B CA 1
ATOM 2393 C C . PHE B 1 110 ? 7.035 20.406 6.914 1 98.38 110 PHE B C 1
ATOM 2395 O O . PHE B 1 110 ? 8.234 20.141 6.859 1 98.38 110 PHE B O 1
ATOM 2402 N N . VAL B 1 111 ? 6.082 19.453 6.844 1 98.5 111 VAL B N 1
ATOM 2403 C CA . VAL B 1 111 ? 6.398 18.031 6.832 1 98.5 111 VAL B CA 1
ATOM 2404 C C . VAL B 1 111 ? 7.156 17.688 5.555 1 98.5 111 VAL B C 1
ATOM 2406 O O . VAL B 1 111 ? 8.133 16.922 5.59 1 98.5 111 VAL B O 1
ATOM 2409 N N . VAL B 1 112 ? 6.699 18.188 4.434 1 98.38 112 VAL B N 1
ATOM 2410 C CA . VAL B 1 112 ? 7.359 17.906 3.164 1 98.38 112 VAL B CA 1
ATOM 2411 C C . VAL B 1 112 ? 8.805 18.406 3.217 1 98.38 112 VAL B C 1
ATOM 2413 O O . VAL B 1 112 ? 9.734 17.656 2.91 1 98.38 112 VAL B O 1
ATOM 2416 N N . ASP B 1 113 ? 8.992 19.656 3.658 1 98.12 113 ASP B N 1
ATOM 2417 C CA . ASP B 1 113 ? 10.328 20.219 3.768 1 98.12 113 ASP B CA 1
ATOM 2418 C C . ASP B 1 113 ? 11.203 19.406 4.715 1 98.12 113 ASP B C 1
ATOM 2420 O O . ASP B 1 113 ? 12.328 19.031 4.371 1 98.12 113 ASP B O 1
ATOM 2424 N N . TYR B 1 114 ? 10.695 19.125 5.871 1 98.12 114 TYR B N 1
ATOM 2425 C CA . TYR B 1 114 ? 11.422 18.391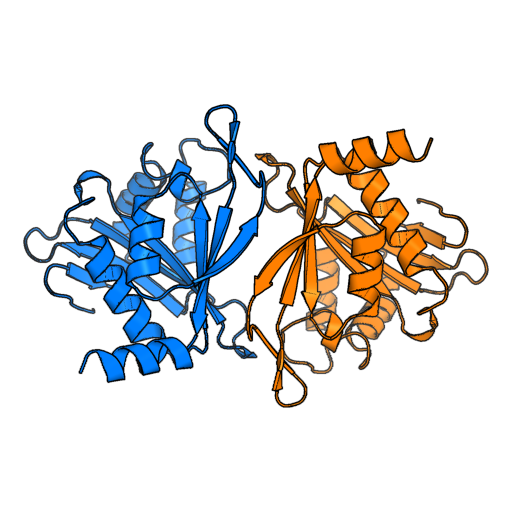 6.898 1 98.12 114 TYR B CA 1
ATOM 2426 C C . TYR B 1 114 ? 11.797 17 6.418 1 98.12 114 TYR B C 1
ATOM 2428 O O . TYR B 1 114 ? 12.875 16.5 6.727 1 98.12 114 TYR B O 1
ATOM 2436 N N . SER B 1 115 ? 10.898 16.328 5.688 1 98.06 115 SER B N 1
ATOM 2437 C CA . SER B 1 115 ? 11.109 14.984 5.18 1 98.06 115 SER B CA 1
ATOM 2438 C C . SER B 1 115 ? 12.352 14.914 4.293 1 98.06 115 SER B C 1
ATOM 2440 O O . SER B 1 115 ? 13.148 13.984 4.406 1 98.06 115 SER B O 1
ATOM 2442 N N . PHE B 1 116 ? 12.531 15.867 3.473 1 97.94 116 PHE B N 1
ATOM 2443 C CA . PHE B 1 116 ? 13.633 15.828 2.52 1 97.94 116 PHE B CA 1
ATOM 2444 C C . PHE B 1 116 ? 14.883 16.453 3.121 1 97.94 116 PHE B C 1
ATOM 2446 O O . PHE B 1 116 ? 15.984 15.93 2.963 1 97.94 116 PHE B O 1
ATOM 2453 N N . ARG B 1 117 ? 14.711 17.547 3.836 1 96.94 117 ARG B N 1
ATOM 2454 C CA . ARG B 1 117 ? 15.852 18.297 4.332 1 96.94 117 ARG B CA 1
ATOM 2455 C C . ARG B 1 117 ? 16.5 17.594 5.527 1 96.94 117 ARG B C 1
ATOM 2457 O O . ARG B 1 117 ? 17.719 17.594 5.664 1 96.94 117 ARG B O 1
ATOM 2464 N N . GLU B 1 118 ? 15.695 17.078 6.406 1 97.06 118 GLU B N 1
ATOM 2465 C CA . GLU B 1 118 ? 16.219 16.625 7.691 1 97.06 118 GLU B CA 1
ATOM 2466 C C . GLU B 1 118 ? 16.156 15.102 7.805 1 97.06 118 GLU B C 1
ATOM 2468 O O . GLU B 1 118 ? 17.047 14.477 8.383 1 97.06 118 GLU B O 1
ATOM 2473 N N . LEU B 1 119 ? 15.141 14.484 7.254 1 96.25 119 LEU B N 1
ATOM 2474 C CA . LEU B 1 119 ? 14.953 13.047 7.438 1 96.25 119 LEU B CA 1
ATOM 2475 C C . LEU B 1 119 ? 15.664 12.258 6.34 1 96.25 119 LEU B C 1
ATOM 2477 O O . LEU B 1 119 ? 15.789 11.039 6.43 1 96.25 119 LEU B O 1
ATOM 2481 N N . GLY B 1 120 ? 16.016 12.875 5.285 1 96.31 120 GLY B N 1
ATOM 2482 C CA . GLY B 1 120 ? 16.797 12.242 4.23 1 96.31 120 GLY B CA 1
ATOM 2483 C C . GLY B 1 120 ? 15.984 11.312 3.357 1 96.31 120 GLY B C 1
ATOM 2484 O O . GLY B 1 120 ? 16.5 10.344 2.814 1 96.31 120 GLY B O 1
ATOM 2485 N N . LEU B 1 121 ? 14.742 11.547 3.244 1 97.44 121 LEU B N 1
ATOM 2486 C CA . LEU B 1 121 ? 13.891 10.727 2.387 1 97.44 121 LEU B CA 1
ATOM 2487 C C . LEU B 1 121 ? 14.188 10.992 0.915 1 97.44 121 LEU B C 1
ATOM 2489 O O . LEU B 1 121 ? 14.664 12.07 0.558 1 97.44 121 LEU B O 1
ATOM 2493 N N . TYR B 1 122 ? 13.945 10 0.081 1 97.5 122 TYR B N 1
ATOM 2494 C CA . TYR B 1 122 ? 14.086 10.148 -1.364 1 97.5 122 TYR B CA 1
ATOM 2495 C C . TYR B 1 122 ? 12.734 10.43 -2.016 1 97.5 122 TYR B C 1
ATOM 2497 O O . TYR B 1 122 ? 12.664 11.109 -3.043 1 97.5 122 TYR B O 1
ATOM 2505 N N . ARG B 1 123 ? 11.781 9.891 -1.444 1 97.44 123 ARG B N 1
ATOM 2506 C CA . ARG B 1 123 ? 10.422 10.047 -1.942 1 97.44 123 ARG B CA 1
ATOM 2507 C C . ARG B 1 123 ? 9.43 10.172 -0.792 1 97.44 123 ARG B C 1
ATOM 2509 O O . ARG B 1 123 ? 9.609 9.562 0.262 1 97.44 123 ARG B O 1
ATOM 2516 N N . LEU B 1 124 ? 8.438 10.984 -0.97 1 98.31 124 LEU B N 1
ATOM 2517 C CA . LEU B 1 124 ? 7.277 11.102 -0.091 1 98.31 124 LEU B CA 1
ATOM 2518 C C . LEU B 1 124 ? 5.98 10.859 -0.859 1 98.31 124 LEU B C 1
ATOM 2520 O O . LEU B 1 124 ? 5.707 11.539 -1.852 1 98.31 124 LEU B O 1
ATOM 2524 N N . SER B 1 125 ? 5.23 9.82 -0.384 1 98.31 125 SER B N 1
ATOM 2525 C CA . SER B 1 125 ? 4.023 9.391 -1.086 1 98.31 125 SER B CA 1
ATOM 2526 C C . SER B 1 125 ? 2.785 9.562 -0.213 1 98.31 125 SER B C 1
ATOM 2528 O O . SER B 1 125 ? 2.895 9.703 1.007 1 98.31 125 SER B O 1
ATOM 2530 N N . LEU B 1 126 ? 1.667 9.57 -0.864 1 98.56 126 LEU B N 1
ATOM 2531 C CA . LEU B 1 126 ? 0.394 9.609 -0.154 1 98.56 126 LEU B CA 1
ATOM 2532 C C . LEU B 1 126 ? -0.734 9.086 -1.037 1 98.56 126 LEU B C 1
ATOM 2534 O O . LEU B 1 126 ? -0.553 8.906 -2.244 1 98.56 126 LEU B O 1
ATOM 2538 N N . SER B 1 127 ? -1.814 8.781 -0.418 1 98.38 127 SER B N 1
ATOM 2539 C CA . SER B 1 127 ? -3.066 8.461 -1.094 1 98.38 127 SER B CA 1
ATOM 2540 C C . SER B 1 127 ? -4.199 9.367 -0.628 1 98.38 127 SER B C 1
ATOM 2542 O O . SER B 1 127 ? -4.207 9.812 0.521 1 98.38 127 SER B O 1
ATOM 2544 N N . VAL B 1 128 ? -5.09 9.656 -1.543 1 98.62 128 VAL B N 1
ATOM 2545 C CA . VAL B 1 128 ? -6.195 10.555 -1.234 1 98.62 128 VAL B CA 1
ATOM 2546 C C . VAL B 1 128 ? -7.426 10.156 -2.047 1 98.62 128 VAL B C 1
ATOM 2548 O O . VAL B 1 128 ? -7.32 9.852 -3.238 1 98.62 128 VAL B O 1
ATOM 2551 N N . PHE B 1 129 ? -8.539 10.141 -1.375 1 98.38 129 PHE B N 1
ATOM 2552 C CA . PHE B 1 129 ? -9.766 9.773 -2.062 1 98.38 129 PHE B CA 1
ATOM 2553 C C . PHE B 1 129 ? -10.195 10.867 -3.031 1 98.38 129 PHE B C 1
ATOM 2555 O O . PHE B 1 129 ? -10.008 12.055 -2.756 1 98.38 129 PHE B O 1
ATOM 2562 N N . GLU B 1 130 ? -10.812 10.461 -4.074 1 97.56 130 GLU B N 1
ATOM 2563 C CA . GLU B 1 130 ? -11.141 11.375 -5.164 1 97.56 130 GLU B CA 1
ATOM 2564 C C . GLU B 1 130 ? -12.062 12.492 -4.691 1 97.56 130 GLU B C 1
ATOM 2566 O O . GLU B 1 130 ? -12.023 13.602 -5.219 1 97.56 130 GLU B O 1
ATOM 2571 N N . ARG B 1 131 ? -12.859 12.266 -3.695 1 96.25 131 ARG B N 1
ATOM 2572 C CA . ARG B 1 131 ? -13.828 13.266 -3.256 1 96.25 131 ARG B CA 1
ATOM 2573 C C . ARG B 1 131 ? -13.141 14.398 -2.504 1 96.25 131 ARG B C 1
ATOM 2575 O O . ARG B 1 131 ? -13.734 15.461 -2.293 1 96.25 131 ARG B O 1
ATOM 2582 N N . ASN B 1 132 ? -11.961 14.125 -2.033 1 96.31 132 ASN B N 1
ATOM 2583 C CA . ASN B 1 132 ? -11.266 15.117 -1.219 1 96.31 132 ASN B CA 1
ATOM 2584 C C . ASN B 1 132 ? -10.508 16.125 -2.084 1 96.31 132 ASN B C 1
ATOM 2586 O O . ASN B 1 132 ? -9.281 16.188 -2.023 1 96.31 132 ASN B O 1
ATOM 2590 N N . GLU B 1 133 ? -11.234 16.906 -2.758 1 95.81 133 GLU B N 1
ATOM 2591 C CA . GLU B 1 133 ? -10.672 17.844 -3.727 1 95.81 133 GLU B CA 1
ATOM 2592 C C . GLU B 1 133 ? -9.773 18.875 -3.047 1 95.81 133 GLU B C 1
ATOM 2594 O O . GLU B 1 133 ? -8.766 19.297 -3.615 1 95.81 133 GLU B O 1
ATOM 2599 N N . ILE B 1 134 ? -10.141 19.266 -1.893 1 94.44 134 ILE B N 1
ATOM 2600 C CA . ILE B 1 134 ? -9.367 20.25 -1.145 1 94.44 134 ILE B CA 1
ATOM 2601 C C . ILE B 1 134 ? -7.973 19.703 -0.861 1 94.44 134 ILE B C 1
ATOM 2603 O O . ILE B 1 134 ? -6.973 20.391 -1.084 1 94.44 134 ILE B O 1
ATOM 2607 N N . ALA B 1 135 ? -7.906 18.5 -0.375 1 97.31 135 ALA B N 1
ATOM 2608 C CA . ALA B 1 135 ? -6.617 17.859 -0.101 1 97.31 135 ALA B CA 1
ATOM 2609 C C . ALA B 1 135 ? -5.816 17.672 -1.387 1 97.31 135 ALA B C 1
ATOM 2611 O O . ALA B 1 135 ? -4.609 17.906 -1.413 1 97.31 135 ALA B O 1
ATOM 2612 N N . ILE B 1 136 ? -6.473 17.25 -2.42 1 97.88 136 ILE B N 1
ATOM 2613 C CA . ILE B 1 136 ? -5.82 17.031 -3.705 1 97.88 136 ILE B CA 1
ATOM 2614 C C . ILE B 1 136 ? -5.16 18.328 -4.172 1 97.88 136 ILE B C 1
ATOM 2616 O O . ILE B 1 136 ? -3.988 18.328 -4.562 1 97.88 136 ILE B O 1
ATOM 2620 N N . ASP B 1 137 ? -5.93 19.391 -4.148 1 97.38 137 ASP B N 1
ATOM 2621 C CA . ASP B 1 137 ? -5.406 20.688 -4.559 1 97.38 137 ASP B CA 1
ATOM 2622 C C . ASP B 1 137 ? -4.211 21.109 -3.703 1 97.38 137 ASP B C 1
ATOM 2624 O O . ASP B 1 137 ? -3.221 21.625 -4.219 1 97.38 137 ASP B O 1
ATOM 2628 N N . LEU B 1 138 ? -4.336 20.922 -2.445 1 97.69 138 LEU B N 1
ATOM 2629 C CA . LEU B 1 138 ? -3.242 21.219 -1.525 1 97.69 138 LEU B CA 1
ATOM 2630 C C . LEU B 1 138 ? -1.988 20.438 -1.901 1 97.69 138 LEU B C 1
ATOM 2632 O O . LEU B 1 138 ? -0.898 21 -1.985 1 97.69 138 LEU B O 1
ATOM 2636 N N . TYR B 1 139 ? -2.082 19.125 -2.102 1 98.5 139 TYR B N 1
ATOM 2637 C CA . TYR B 1 139 ? -0.938 18.266 -2.402 1 98.5 139 TYR B CA 1
ATOM 2638 C C . TYR B 1 139 ? -0.29 18.672 -3.721 1 98.5 139 TYR B C 1
ATOM 2640 O O . TYR B 1 139 ? 0.938 18.703 -3.834 1 98.5 139 TYR B O 1
ATOM 2648 N N . LYS B 1 140 ? -1.156 18.984 -4.664 1 98.25 140 LYS B N 1
ATOM 2649 C CA . LYS B 1 140 ? -0.626 19.469 -5.938 1 98.25 140 LYS B CA 1
ATOM 2650 C C . LYS B 1 140 ? 0.171 20.75 -5.746 1 98.25 140 LYS B C 1
ATOM 2652 O O . LYS B 1 140 ? 1.262 20.891 -6.301 1 98.25 140 LYS B O 1
ATOM 2657 N N . ARG B 1 141 ? -0.364 21.656 -4.98 1 96.81 141 ARG B N 1
ATOM 2658 C CA . ARG B 1 141 ? 0.314 22.922 -4.711 1 96.81 141 ARG B CA 1
ATOM 2659 C C . ARG B 1 141 ? 1.638 22.688 -3.992 1 96.81 141 ARG B C 1
ATOM 2661 O O . ARG B 1 141 ? 2.561 23.5 -4.102 1 96.81 141 ARG B O 1
ATOM 2668 N N . MET B 1 142 ? 1.735 21.656 -3.254 1 96.94 142 MET B N 1
ATOM 2669 C CA . MET B 1 142 ? 2.947 21.328 -2.506 1 96.94 142 MET B CA 1
ATOM 2670 C C . MET B 1 142 ? 3.959 20.609 -3.391 1 96.94 142 MET B C 1
ATOM 2672 O O . MET B 1 142 ? 5.062 20.281 -2.945 1 96.94 142 MET B O 1
ATOM 2676 N N . GLY B 1 143 ? 3.574 20.266 -4.598 1 97.31 143 GLY B N 1
ATOM 2677 C CA . GLY B 1 143 ? 4.516 19.703 -5.551 1 97.31 143 GLY B CA 1
ATOM 2678 C C . GLY B 1 143 ? 4.312 18.219 -5.785 1 97.31 143 GLY B C 1
ATOM 2679 O O . GLY B 1 143 ? 5.035 17.609 -6.574 1 97.31 143 GLY B O 1
ATOM 2680 N N . PHE B 1 144 ? 3.328 17.609 -5.141 1 98.69 144 PHE B N 1
ATOM 2681 C CA . PHE B 1 144 ? 3.047 16.203 -5.383 1 98.69 144 PHE B CA 1
ATOM 2682 C C . PHE B 1 144 ? 2.508 15.992 -6.793 1 98.69 144 PHE B C 1
ATOM 2684 O O . PHE B 1 144 ? 1.711 16.797 -7.285 1 98.69 144 PHE B O 1
ATOM 2691 N N . LEU B 1 145 ? 2.934 14.922 -7.406 1 98.5 145 LEU B N 1
ATOM 2692 C CA . LEU B 1 145 ? 2.438 14.516 -8.719 1 98.5 145 LEU B CA 1
ATOM 2693 C C . LEU B 1 145 ? 1.599 13.25 -8.609 1 98.5 145 LEU B C 1
ATOM 2695 O O . LEU B 1 145 ? 1.921 12.352 -7.824 1 98.5 145 LEU B O 1
ATOM 2699 N N . GLU B 1 146 ? 0.546 13.156 -9.406 1 98.56 146 GLU B N 1
ATOM 2700 C CA . GLU B 1 146 ? -0.25 11.93 -9.461 1 98.56 146 GLU B CA 1
ATOM 2701 C C . GLU B 1 146 ? 0.528 10.797 -10.117 1 98.56 146 GLU B C 1
ATOM 2703 O O . GLU B 1 146 ? 1.032 10.945 -11.234 1 98.56 146 GLU B O 1
ATOM 2708 N N . GLU B 1 147 ? 0.63 9.766 -9.438 1 98.69 147 GLU B N 1
ATOM 2709 C CA . GLU B 1 147 ? 1.319 8.594 -9.961 1 98.69 147 GLU B CA 1
ATOM 2710 C C . GLU B 1 147 ? 0.327 7.555 -10.484 1 98.69 147 GLU B C 1
ATOM 2712 O O . GLU B 1 147 ? 0.714 6.602 -11.164 1 98.69 147 GLU B O 1
ATOM 2717 N N . GLY B 1 148 ? -0.869 7.746 -10.195 1 98.44 148 GLY B N 1
ATOM 2718 C CA . GLY B 1 148 ? -1.915 6.852 -10.664 1 98.44 148 GLY B CA 1
ATOM 2719 C C . GLY B 1 148 ? -3.182 6.93 -9.836 1 98.44 148 GLY B C 1
ATOM 2720 O O . GLY B 1 148 ? -3.34 7.836 -9.016 1 98.44 148 GLY B O 1
ATOM 2721 N N . ARG B 1 149 ? -4.039 5.996 -10.133 1 97.81 149 ARG B N 1
ATOM 2722 C CA . ARG B 1 149 ? -5.352 5.973 -9.5 1 97.81 149 ARG B CA 1
ATOM 2723 C C . ARG B 1 149 ? -5.832 4.539 -9.281 1 97.81 149 ARG B C 1
ATOM 2725 O O . ARG B 1 149 ? -5.898 3.756 -10.234 1 97.81 149 ARG B O 1
ATOM 2732 N N . LYS B 1 150 ? -6.102 4.184 -8.039 1 98.06 150 LYS B N 1
ATOM 2733 C CA . LYS B 1 150 ? -6.801 2.93 -7.77 1 98.06 150 LYS B CA 1
ATOM 2734 C C . LYS B 1 150 ? -8.297 3.07 -8.031 1 98.06 150 LYS B C 1
ATOM 2736 O O . LYS B 1 150 ? -8.992 3.805 -7.32 1 98.06 150 LYS B O 1
ATOM 2741 N N . ARG B 1 151 ? -8.758 2.398 -8.969 1 98.12 151 ARG B N 1
ATOM 2742 C CA . ARG B 1 151 ? -10.148 2.535 -9.383 1 98.12 151 ARG B CA 1
ATOM 2743 C C . ARG B 1 151 ? -11.078 1.798 -8.43 1 98.12 151 ARG B C 1
ATOM 2745 O O . ARG B 1 151 ? -10.789 0.678 -8.008 1 98.12 151 ARG B O 1
ATOM 2752 N N . LYS B 1 152 ? -12.234 2.418 -8.109 1 97.88 152 LYS B N 1
ATOM 2753 C CA . LYS B 1 152 ? -13.328 1.805 -7.359 1 97.88 152 LYS B CA 1
ATOM 2754 C C . LYS B 1 152 ? -12.812 1.049 -6.141 1 97.88 152 LYS B C 1
ATOM 2756 O O . LYS B 1 152 ? -13.18 -0.104 -5.914 1 97.88 152 LYS B O 1
ATOM 2761 N N . VAL B 1 153 ? -12.016 1.694 -5.309 1 97.25 153 VAL B N 1
ATOM 2762 C CA . VAL B 1 153 ? -11.289 1.014 -4.234 1 97.25 153 VAL B CA 1
ATOM 2763 C C . VAL B 1 153 ? -12.039 1.201 -2.914 1 97.25 153 VAL B C 1
ATOM 2765 O O . VAL B 1 153 ? -11.797 0.471 -1.951 1 97.25 153 VAL B O 1
ATOM 2768 N N . ASN B 1 154 ? -12.883 2.119 -2.85 1 97.31 154 ASN B N 1
ATOM 2769 C CA . ASN B 1 154 ? -13.547 2.438 -1.59 1 97.31 154 ASN B CA 1
ATOM 2770 C C . ASN B 1 154 ? -15.047 2.604 -1.775 1 97.31 154 ASN B C 1
ATOM 2772 O O . ASN B 1 154 ? -15.5 3.482 -2.516 1 97.31 154 ASN B O 1
ATOM 2776 N N . TRP B 1 155 ? -15.836 1.734 -1.144 1 96.69 155 TRP B N 1
ATOM 2777 C CA . TRP B 1 155 ? -17.281 1.896 -1.099 1 96.69 155 TRP B CA 1
ATOM 2778 C C . TRP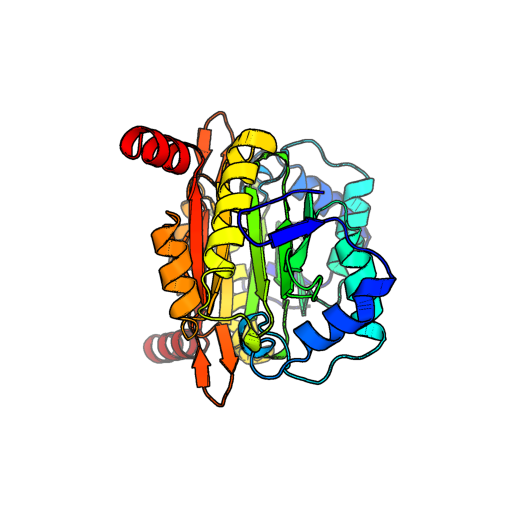 B 1 155 ? -17.688 2.854 0.016 1 96.69 155 TRP B C 1
ATOM 2780 O O . TRP B 1 155 ? -17.453 2.58 1.195 1 96.69 155 TRP B O 1
ATOM 2790 N N . VAL B 1 156 ? -18.25 3.918 -0.38 1 95.5 156 VAL B N 1
ATOM 2791 C CA . VAL B 1 156 ? -18.625 4.934 0.601 1 95.5 156 VAL B CA 1
ATOM 2792 C C . VAL B 1 156 ? -19.828 5.723 0.095 1 95.5 156 VAL B C 1
ATOM 2794 O O . VAL B 1 156 ? -19.906 6.039 -1.095 1 95.5 156 VAL B O 1
ATOM 2797 N N . HIS B 1 157 ? -20.812 5.957 0.977 1 94.88 157 HIS B N 1
ATOM 2798 C CA . HIS B 1 157 ? -22.016 6.719 0.669 1 94.88 157 HIS B CA 1
ATOM 2799 C C . HIS B 1 157 ? -22.75 6.133 -0.533 1 94.88 157 HIS B C 1
ATOM 2801 O O . HIS B 1 157 ? -23.203 6.875 -1.411 1 94.88 157 HIS B O 1
ATOM 2807 N N . GLY B 1 158 ? -22.734 4.879 -0.712 1 95.5 158 GLY B N 1
ATOM 2808 C CA . GLY B 1 158 ? -23.547 4.172 -1.691 1 95.5 158 GLY B CA 1
ATOM 2809 C C . GLY B 1 158 ? -22.906 4.141 -3.072 1 95.5 158 GLY B C 1
ATOM 2810 O O . GLY B 1 158 ? -23.594 3.863 -4.062 1 95.5 158 GLY B O 1
ATOM 2811 N N . ARG B 1 159 ? -21.672 4.43 -3.104 1 96.62 159 ARG B N 1
ATOM 2812 C CA . ARG B 1 159 ? -21.016 4.391 -4.402 1 96.62 159 ARG B CA 1
ATOM 2813 C C . ARG B 1 159 ? -19.531 4.039 -4.258 1 96.62 159 ARG B C 1
ATOM 2815 O O . ARG B 1 159 ? -18.969 4.184 -3.174 1 96.62 159 ARG B O 1
ATOM 2822 N N . TRP B 1 160 ? -18.953 3.57 -5.379 1 97.19 160 TRP B N 1
ATOM 2823 C CA . TRP B 1 160 ? -17.516 3.328 -5.434 1 97.19 160 TRP B CA 1
ATOM 2824 C C . TRP B 1 160 ? -16.766 4.621 -5.711 1 97.19 160 TRP B C 1
ATOM 2826 O O . TRP B 1 160 ? -17.188 5.438 -6.531 1 97.19 160 TRP B O 1
ATOM 2836 N N . GLU B 1 161 ? -15.672 4.727 -4.98 1 97.38 161 GLU B N 1
ATOM 2837 C CA . GLU B 1 161 ? -14.82 5.891 -5.188 1 97.38 161 GLU B CA 1
ATOM 2838 C C . GLU B 1 161 ? -13.383 5.477 -5.473 1 97.38 161 GLU B C 1
ATOM 2840 O O . GLU B 1 161 ? -12.891 4.496 -4.914 1 97.38 161 GLU B O 1
ATOM 2845 N N . ASP B 1 162 ? -12.742 6.285 -6.355 1 98.31 162 ASP B N 1
ATOM 2846 C CA . ASP B 1 162 ? -11.336 6.07 -6.676 1 98.31 162 ASP B CA 1
ATOM 2847 C C . ASP B 1 162 ? -10.43 6.695 -5.613 1 98.31 162 ASP B C 1
ATOM 2849 O O . ASP B 1 162 ? -10.883 7.504 -4.801 1 98.31 162 ASP B O 1
ATOM 2853 N N . MET B 1 163 ? -9.227 6.203 -5.57 1 98.38 163 MET B N 1
ATOM 2854 C CA . MET B 1 163 ? -8.172 6.766 -4.734 1 98.38 163 MET B CA 1
ATOM 2855 C C . MET B 1 163 ? -6.969 7.172 -5.574 1 98.38 163 MET B C 1
ATOM 2857 O O . MET B 1 163 ? -6.445 6.363 -6.348 1 98.38 163 MET B O 1
ATOM 2861 N N . PHE B 1 164 ? -6.555 8.414 -5.449 1 98.75 164 PHE B N 1
ATOM 2862 C CA . PHE B 1 164 ? -5.371 8.883 -6.16 1 98.75 164 PHE B CA 1
ATOM 2863 C C . PHE B 1 164 ? -4.105 8.547 -5.379 1 98.75 164 PHE B C 1
ATOM 2865 O O . PHE B 1 164 ? -4.078 8.656 -4.152 1 98.75 164 PHE B O 1
ATOM 2872 N N . LEU B 1 165 ? -3.123 8.133 -6.074 1 98.62 165 LEU B N 1
ATOM 2873 C CA . LEU B 1 165 ? -1.773 7.957 -5.551 1 98.62 165 LEU B CA 1
ATOM 2874 C C . LEU B 1 165 ? -0.864 9.102 -5.996 1 98.62 165 LEU B C 1
ATOM 2876 O O . LEU B 1 165 ? -0.782 9.406 -7.188 1 98.62 165 LEU B O 1
ATOM 2880 N N . MET B 1 166 ? -0.235 9.742 -5.031 1 98.81 166 MET B N 1
ATOM 2881 C CA . MET B 1 166 ? 0.61 10.891 -5.34 1 98.81 166 MET B CA 1
ATOM 2882 C C . MET B 1 166 ? 1.965 10.773 -4.652 1 98.81 166 MET B C 1
ATOM 2884 O O . MET B 1 166 ? 2.09 10.086 -3.635 1 98.81 166 MET B O 1
ATOM 2888 N N . ALA B 1 167 ? 2.932 11.461 -5.242 1 98.81 167 ALA B N 1
ATOM 2889 C CA . ALA B 1 167 ? 4.258 11.461 -4.629 1 98.81 167 ALA B CA 1
ATOM 2890 C C . ALA B 1 167 ? 5.074 12.664 -5.09 1 98.81 167 ALA B C 1
ATOM 2892 O O . ALA B 1 167 ? 4.754 13.289 -6.102 1 98.81 167 ALA B O 1
ATOM 2893 N N . ILE B 1 168 ? 6.039 13 -4.352 1 98.69 168 ILE B N 1
ATOM 2894 C CA . ILE B 1 168 ? 7.074 13.969 -4.711 1 98.69 168 ILE B CA 1
ATOM 2895 C C . ILE B 1 168 ? 8.453 13.375 -4.418 1 98.69 168 ILE B C 1
ATOM 2897 O O . ILE B 1 168 ? 8.664 12.766 -3.363 1 98.69 168 ILE B O 1
ATOM 2901 N N . LEU B 1 169 ? 9.375 13.508 -5.363 1 98.5 169 LEU B N 1
ATOM 2902 C CA . LEU B 1 169 ? 10.742 13.016 -5.211 1 98.5 169 LEU B CA 1
ATOM 2903 C C . LEU B 1 169 ? 11.664 14.109 -4.695 1 98.5 169 LEU B C 1
ATOM 2905 O O . LEU B 1 169 ? 11.398 15.297 -4.891 1 98.5 169 LEU B O 1
ATOM 2909 N N . ASP B 1 170 ? 12.734 13.641 -4.09 1 97.38 170 ASP B N 1
ATOM 2910 C CA . ASP B 1 170 ? 13.695 14.578 -3.516 1 97.38 170 ASP B CA 1
ATOM 2911 C C . ASP B 1 170 ? 14.195 15.562 -4.57 1 97.38 170 ASP B C 1
ATOM 2913 O O . ASP B 1 170 ? 14.266 16.766 -4.32 1 97.38 170 ASP B O 1
ATOM 2917 N N . GLU B 1 171 ? 14.508 15.078 -5.75 1 97.25 171 GLU B N 1
ATOM 2918 C CA . GLU B 1 171 ? 15.008 15.938 -6.82 1 97.25 171 GLU B CA 1
ATOM 2919 C C . GLU B 1 171 ? 13.953 16.953 -7.258 1 97.25 171 GLU B C 1
ATOM 2921 O O . GLU B 1 171 ? 14.289 18.078 -7.617 1 97.25 171 GLU B O 1
ATOM 2926 N N . GLU B 1 172 ? 12.758 16.609 -7.277 1 97.62 172 GLU B N 1
ATOM 2927 C CA . GLU B 1 172 ? 11.664 17.516 -7.637 1 97.62 172 GLU B CA 1
ATOM 2928 C C . GLU B 1 172 ? 11.469 18.594 -6.578 1 97.62 172 GLU B C 1
ATOM 2930 O O . GLU B 1 172 ? 11.242 19.766 -6.906 1 97.62 172 GLU B O 1
ATOM 2935 N N . TRP B 1 173 ? 11.469 18.188 -5.32 1 96.44 173 TRP B N 1
ATOM 2936 C CA . TRP B 1 173 ? 11.383 19.125 -4.207 1 96.44 173 TRP B CA 1
ATOM 2937 C C . TRP B 1 173 ? 12.5 20.156 -4.273 1 96.44 173 TRP B C 1
ATOM 2939 O O . TRP B 1 173 ? 12.258 21.359 -4.129 1 96.44 173 TRP B O 1
ATOM 2949 N N . HIS B 1 174 ? 13.75 19.75 -4.523 1 95.38 174 HIS B N 1
ATOM 2950 C CA . HIS B 1 174 ? 14.906 20.641 -4.617 1 95.38 174 HIS B CA 1
ATOM 2951 C C . HIS B 1 174 ? 14.758 21.609 -5.785 1 95.38 174 HIS B C 1
ATOM 2953 O O . HIS B 1 174 ? 15.102 22.797 -5.668 1 95.38 174 HIS B O 1
ATOM 2959 N N . ALA B 1 175 ? 14.273 21.094 -6.848 1 94.38 175 ALA B N 1
ATOM 2960 C CA . ALA B 1 175 ? 14.094 21.938 -8.031 1 94.38 175 ALA B CA 1
ATOM 2961 C C . ALA B 1 175 ? 13.094 23.062 -7.77 1 94.38 175 ALA B C 1
ATOM 2963 O O . ALA B 1 175 ? 13.25 24.172 -8.281 1 94.38 175 ALA B O 1
ATOM 2964 N N . GLN B 1 176 ? 12.125 22.75 -7.074 1 90.94 176 GLN B N 1
ATOM 2965 C CA . GLN B 1 176 ? 11.109 23.734 -6.75 1 90.94 176 GLN B CA 1
ATOM 2966 C C . GLN B 1 176 ? 11.664 24.812 -5.816 1 90.94 176 GLN B C 1
ATOM 2968 O O . GLN B 1 176 ? 11.219 25.953 -5.848 1 90.94 176 GLN B O 1
ATOM 2973 N N . ARG B 1 177 ? 12.531 24.5 -4.973 1 84.75 177 ARG B N 1
ATOM 2974 C CA . ARG B 1 177 ? 13.117 25.438 -4.027 1 84.75 177 ARG B CA 1
ATOM 2975 C C . ARG B 1 177 ? 14.062 26.406 -4.73 1 84.75 177 ARG B C 1
ATOM 2977 O O . ARG B 1 177 ? 14.156 27.578 -4.355 1 84.75 177 ARG B O 1
ATOM 2984 N N . VAL B 1 178 ? 14.695 25.922 -5.707 1 81.44 178 VAL B N 1
ATOM 2985 C CA . VAL B 1 178 ? 15.617 26.766 -6.457 1 81.44 178 VAL B CA 1
ATOM 2986 C C . VAL B 1 178 ? 14.844 27.781 -7.289 1 81.44 178 VAL B C 1
ATOM 2988 O O . VAL B 1 178 ? 15.25 28.938 -7.414 1 81.44 178 VAL B O 1
ATOM 2991 N N . THR B 1 179 ? 13.758 27.281 -7.73 1 73.62 179 THR B N 1
ATOM 2992 C CA . THR B 1 179 ? 12.977 28.188 -8.578 1 73.62 179 THR B CA 1
ATOM 2993 C C . THR B 1 179 ? 12.25 29.234 -7.734 1 73.62 179 THR B C 1
ATOM 2995 O O . THR B 1 179 ? 11.977 30.328 -8.203 1 73.62 179 THR B O 1
ATOM 2998 N N . ARG B 1 180 ? 11.953 28.953 -6.551 1 66.44 180 ARG B N 1
ATOM 2999 C CA . ARG B 1 180 ? 11.188 29.859 -5.703 1 66.44 180 ARG B CA 1
ATOM 3000 C C . ARG B 1 180 ? 12.102 30.859 -5.004 1 66.44 180 ARG B C 1
ATOM 3002 O O . ARG B 1 180 ? 11.656 31.922 -4.566 1 66.44 180 ARG B O 1
ATOM 3009 N N . ASN B 1 181 ? 13.414 30.531 -4.828 1 53.25 181 ASN B N 1
ATOM 3010 C CA . ASN B 1 181 ? 14.375 31.5 -4.324 1 53.25 181 ASN B CA 1
ATOM 3011 C C . ASN B 1 181 ? 14.961 32.344 -5.453 1 53.25 181 ASN B C 1
ATOM 3013 O O . ASN B 1 181 ? 15.336 31.828 -6.5 1 53.25 181 ASN B O 1
#

pLDDT: mean 95.67, std 5.29, range [53.25, 98.81]

Sequence (362 aa):
MFTTEHLYLRAFRDSDLESLLNLWNDPLVQPMITNEYIVPRGNRFAEYLRKAADSEKNILWLVVEARESGEFVGQTSVTVGNPKNRDGTFGIMLLPQFWGQGYGTEVTKFVVDYSFRELGLYRLSLSVFERNEIAIDLYKRMGFLEEGRKRKVNWVHGRWEDMFLMAILDEEWHAQRVTRNMFTTEHLYLRAFRDSDLESLLNLWNDPLVQPMITNEYIVPRGNRFAEYLRKAADSEKNILWLVVEARESGEFVGQTSVTVGNPKNRDGTFGIMLLPQFWGQGYGTEVTKFVVDYSFRELGLYRLSLSVFERNEIAIDLYKRMGFLEEGRKRKVNWVHGRWEDMFLMAILDEEWHAQRVTRN

Solvent-accessible surface area (backbone atoms only — not comparable to full-atom values): 19874 Å² total; per-residue (Å²): 122,46,76,59,96,61,34,34,39,27,73,78,51,81,86,45,50,65,62,50,46,50,47,58,47,30,82,80,42,33,72,67,74,47,69,60,83,88,63,88,70,55,67,70,51,48,51,49,50,56,50,52,68,66,31,83,44,39,78,38,52,32,35,31,26,32,58,88,80,63,43,83,41,36,38,37,38,32,33,40,88,40,76,83,42,26,42,30,37,50,51,75,50,62,42,73,91,52,59,93,68,54,52,66,56,54,53,49,52,50,51,56,51,43,38,44,75,70,67,60,32,44,30,44,28,37,72,44,44,62,85,45,52,68,59,52,53,50,42,45,74,73,57,36,41,78,33,32,40,46,71,64,57,28,73,53,96,90,39,71,34,38,31,36,31,32,33,36,41,42,71,57,56,54,50,54,50,54,69,74,98,121,46,76,57,97,60,33,33,39,26,73,78,52,80,86,45,49,63,61,50,48,49,48,59,47,30,81,80,44,33,74,65,74,49,71,60,84,89,62,88,70,53,67,72,51,47,52,50,50,54,51,52,68,66,31,82,42,40,76,39,52,32,35,30,26,34,58,88,79,64,41,84,40,36,38,37,36,33,33,42,86,38,76,85,39,25,41,31,38,51,50,73,49,62,42,73,91,52,59,94,67,54,51,67,58,54,52,49,51,51,50,57,50,42,37,45,75,71,66,60,32,45,31,43,29,37,72,43,44,64,83,44,51,69,58,50,53,49,42,44,73,73,56,35,41,78,35,31,41,47,71,63,57,28,75,54,95,90,38,70,33,39,30,36,32,30,33,34,40,41,70,57,56,53,52,52,52,56,70,72,99